Protein AF-D0NC03-F1 (afdb_monomer_lite)

Radius of gyration: 18.42 Å; chains: 1; bounding box: 44×56×47 Å

Sequence (239 aa):
MLGFLNEDDRLFRHSTAVFQSCMNYTARPEYYHALGLPRTFRAQQALLMVHVWLVHRRLALEGEQGTIMQELMFDRLWEETVVRIRYQDISELTVNKHLAQVQQVCFNACIAYDQGLKNGPNAFQTAVAQHLLENETPEGLRIASIMAEYMKRELKNLEKVDAKYIIEGTIPWSPLPATHVKTIAEDDDDDVVLIGQRFGNWRAALDNRGKLYYWNMTTRYSVWDQPTGDKLHEGVEQK

Organism: Phytophthora infestans (strain T30-4) (NCBI:txid403677)

Structure (mmCIF, N/CA/C/O backbone):
data_AF-D0NC03-F1
#
_entry.id   AF-D0NC03-F1
#
loop_
_atom_site.group_PDB
_atom_site.id
_atom_site.type_symbol
_atom_site.label_atom_id
_atom_site.label_alt_id
_atom_site.label_comp_id
_atom_site.label_asym_id
_atom_site.label_entity_id
_atom_site.label_seq_id
_atom_site.pdbx_PDB_ins_code
_atom_site.Cartn_x
_atom_site.Cartn_y
_atom_site.Cartn_z
_atom_site.occupancy
_atom_site.B_iso_or_equiv
_atom_site.auth_seq_id
_atom_site.auth_comp_id
_atom_site.auth_asym_id
_atom_site.auth_atom_id
_atom_site.pdbx_PDB_model_num
ATOM 1 N N . MET A 1 1 ? -0.651 -34.624 19.752 1.00 42.75 1 MET A N 1
ATOM 2 C CA . MET A 1 1 ? -1.829 -34.400 18.885 1.00 42.75 1 MET A CA 1
ATOM 3 C C . MET A 1 1 ? -1.363 -33.448 17.790 1.00 42.75 1 MET A C 1
ATOM 5 O O . MET A 1 1 ? -0.732 -32.460 18.131 1.00 42.75 1 MET A O 1
ATOM 9 N N . LEU A 1 2 ? -1.468 -33.854 16.521 1.00 46.88 2 LEU A N 1
ATOM 10 C CA . LEU A 1 2 ? -0.691 -33.333 15.387 1.00 46.88 2 LEU A CA 1
ATOM 11 C C . LEU A 1 2 ? -0.864 -31.819 15.152 1.00 46.88 2 LEU A C 1
ATOM 13 O O . LEU A 1 2 ? -1.985 -31.329 15.048 1.00 46.88 2 LEU A O 1
ATOM 17 N N . GLY A 1 3 ? 0.264 -31.119 14.998 1.00 49.59 3 GLY A N 1
ATOM 18 C CA . GLY A 1 3 ? 0.390 -29.673 14.778 1.00 49.59 3 GLY A CA 1
ATOM 19 C C . GLY A 1 3 ? 0.015 -29.193 13.375 1.00 49.59 3 GLY A C 1
ATOM 20 O O . GLY A 1 3 ? 0.769 -28.449 12.778 1.00 49.59 3 GLY A O 1
ATOM 21 N N . PHE A 1 4 ? -1.133 -29.626 12.846 1.00 52.66 4 PHE A N 1
ATOM 22 C CA . PHE A 1 4 ? -1.720 -29.072 11.610 1.00 52.66 4 PHE A CA 1
ATOM 23 C C . PHE A 1 4 ? -2.715 -27.925 11.899 1.00 52.66 4 PHE A C 1
ATOM 25 O O . PHE A 1 4 ? -3.305 -27.333 10.998 1.00 52.66 4 PHE A O 1
ATOM 32 N N . LEU A 1 5 ? -2.928 -27.639 13.187 1.00 56.03 5 LEU A N 1
ATOM 33 C CA . LEU A 1 5 ? -3.778 -26.581 13.732 1.00 56.03 5 LEU A CA 1
ATOM 34 C C . LEU A 1 5 ? -3.050 -25.884 14.894 1.00 56.03 5 LEU A C 1
ATOM 36 O O . LEU A 1 5 ? -3.659 -25.625 15.931 1.00 56.03 5 LEU A O 1
ATOM 40 N N . ASN A 1 6 ? -1.739 -25.639 14.762 1.00 81.31 6 ASN A N 1
ATOM 41 C CA . ASN A 1 6 ? -1.061 -24.783 15.732 1.00 81.31 6 ASN A CA 1
ATOM 42 C C . ASN A 1 6 ? -1.556 -23.337 15.551 1.00 81.31 6 ASN A C 1
ATOM 44 O O . ASN A 1 6 ? -1.873 -22.900 14.441 1.00 81.31 6 ASN A O 1
ATOM 48 N N . GLU A 1 7 ? -1.667 -22.610 16.654 1.00 84.19 7 GLU A N 1
ATOM 49 C CA . GLU A 1 7 ? -2.075 -21.208 16.675 1.00 84.19 7 GLU A CA 1
ATOM 50 C C . GLU A 1 7 ? -1.181 -20.348 15.775 1.00 84.19 7 GLU A C 1
ATOM 52 O O . GLU A 1 7 ? -1.694 -19.541 14.998 1.00 84.19 7 GLU A O 1
ATOM 57 N N . ASP A 1 8 ? 0.120 -20.633 15.774 1.00 85.88 8 ASP A N 1
ATOM 58 C CA . ASP A 1 8 ? 1.112 -19.967 14.929 1.00 85.88 8 ASP A CA 1
ATOM 59 C C . ASP A 1 8 ? 0.811 -20.131 13.429 1.00 85.88 8 ASP A C 1
ATOM 61 O O . ASP A 1 8 ? 0.830 -19.155 12.681 1.00 85.88 8 ASP A O 1
ATOM 65 N N . ASP A 1 9 ? 0.435 -21.335 12.977 1.00 89.19 9 ASP A N 1
ATOM 66 C CA . ASP A 1 9 ? 0.099 -21.591 11.566 1.00 89.19 9 ASP A CA 1
ATOM 67 C C . ASP A 1 9 ? -1.180 -20.859 11.144 1.00 89.19 9 ASP A C 1
ATOM 69 O O . ASP A 1 9 ? -1.344 -20.439 9.992 1.00 89.19 9 ASP A O 1
ATOM 73 N N . ARG A 1 10 ? -2.140 -20.731 12.067 1.00 91.25 10 ARG A N 1
ATOM 74 C CA . ARG A 1 10 ? -3.372 -19.971 11.834 1.00 91.25 10 ARG A CA 1
ATOM 75 C C . ARG A 1 10 ? -3.054 -18.482 11.708 1.00 91.25 10 ARG A C 1
ATOM 77 O O . ARG A 1 10 ? -3.505 -17.857 10.751 1.00 91.25 10 ARG A O 1
ATOM 84 N N . LEU A 1 11 ? -2.259 -17.939 12.626 1.00 92.94 11 LEU A N 1
ATOM 85 C CA . LEU A 1 11 ? -1.833 -16.541 12.622 1.00 92.94 11 LEU A CA 1
ATOM 86 C C . LEU A 1 11 ? -0.988 -16.196 11.389 1.00 92.94 11 LEU A C 1
ATOM 88 O O . LEU A 1 11 ? -1.219 -15.164 10.753 1.00 92.94 11 LEU A O 1
ATOM 92 N N . PHE A 1 12 ? -0.080 -17.085 10.984 1.00 94.31 12 PHE A N 1
ATOM 93 C CA . PHE A 1 12 ? 0.688 -16.934 9.752 1.00 94.31 12 PHE A CA 1
ATOM 94 C C . PHE A 1 12 ? -0.240 -16.856 8.534 1.00 94.31 12 PHE A C 1
ATOM 96 O O . PHE A 1 12 ? -0.208 -15.875 7.797 1.00 94.31 12 PHE A O 1
ATOM 103 N N . ARG A 1 13 ? -1.151 -17.826 8.359 1.00 95.12 13 ARG A N 1
ATOM 104 C CA . ARG A 1 13 ? -2.096 -17.821 7.226 1.00 95.12 13 ARG A CA 1
ATOM 105 C C . ARG A 1 13 ? -2.982 -16.578 7.198 1.00 95.12 13 ARG A C 1
ATOM 107 O O . ARG A 1 13 ? -3.201 -16.022 6.124 1.00 95.12 13 ARG A O 1
ATOM 114 N N . HIS A 1 14 ? -3.496 -16.155 8.349 1.00 96.62 14 HIS A N 1
ATOM 115 C CA . HIS A 1 14 ? -4.351 -14.976 8.457 1.00 96.62 14 HIS A CA 1
ATOM 116 C C . HIS A 1 14 ? -3.593 -13.683 8.150 1.00 96.62 14 HIS A C 1
ATOM 118 O O . HIS A 1 14 ? -4.029 -12.923 7.289 1.00 96.62 14 HIS A O 1
ATOM 124 N N . SER A 1 15 ? -2.415 -13.475 8.744 1.00 97.44 15 SER A N 1
ATOM 125 C CA . SER A 1 15 ? -1.589 -12.295 8.450 1.00 97.44 15 SER A CA 1
ATOM 126 C C . SER A 1 15 ? -1.154 -12.239 6.984 1.00 97.44 15 SER A C 1
ATOM 128 O O . SER A 1 15 ? -1.228 -11.178 6.362 1.00 97.44 15 SER A O 1
ATOM 130 N N . THR A 1 16 ? -0.794 -13.381 6.383 1.00 97.12 16 THR A N 1
ATOM 131 C CA . THR A 1 16 ? -0.538 -13.471 4.941 1.00 97.12 16 THR A CA 1
ATOM 132 C C . THR A 1 16 ? -1.780 -13.111 4.134 1.00 97.12 16 THR A C 1
ATOM 134 O O . THR A 1 16 ? -1.666 -12.340 3.188 1.00 97.12 16 THR A O 1
ATOM 137 N N . ALA A 1 17 ? -2.963 -13.623 4.485 1.00 97.44 17 ALA A N 1
ATOM 138 C CA . ALA A 1 17 ? -4.201 -13.321 3.766 1.00 97.44 17 ALA A CA 1
ATOM 139 C C . ALA A 1 17 ? -4.565 -11.829 3.835 1.00 97.44 17 ALA A C 1
ATOM 141 O O . ALA A 1 17 ? -4.898 -11.233 2.810 1.00 97.44 17 ALA A O 1
ATOM 142 N N . VAL A 1 18 ? -4.439 -11.212 5.013 1.00 98.12 18 VAL A N 1
ATOM 143 C CA . VAL A 1 18 ? -4.653 -9.772 5.223 1.00 98.12 18 VAL A CA 1
ATOM 144 C C . VAL A 1 18 ? -3.705 -8.959 4.344 1.00 98.12 18 VAL A C 1
ATOM 146 O O . VAL A 1 18 ? -4.148 -8.120 3.558 1.00 98.12 18 VAL A O 1
ATOM 149 N N . PHE A 1 19 ? -2.404 -9.244 4.420 1.00 98.38 19 PHE A N 1
ATOM 150 C CA . PHE A 1 19 ? -1.396 -8.545 3.629 1.00 98.38 19 PHE A CA 1
ATOM 151 C C . PHE A 1 19 ? -1.619 -8.720 2.117 1.00 98.38 19 PHE A C 1
ATOM 153 O O . PHE A 1 19 ? -1.620 -7.748 1.358 1.00 98.38 19 PHE A O 1
ATOM 160 N N . GLN A 1 20 ? -1.876 -9.954 1.676 1.00 96.81 20 GLN A N 1
ATOM 161 C CA . GLN A 1 20 ? -2.157 -10.276 0.278 1.00 96.81 20 GLN A CA 1
ATOM 162 C C . GLN A 1 20 ? -3.425 -9.584 -0.225 1.00 96.81 20 GLN A C 1
ATOM 164 O O . GLN A 1 20 ? -3.481 -9.217 -1.396 1.00 96.81 20 GLN A O 1
ATOM 169 N N . SER A 1 21 ? -4.431 -9.368 0.626 1.00 97.62 21 SER A N 1
ATOM 170 C CA . SER A 1 21 ? -5.619 -8.592 0.265 1.00 97.62 21 SER A CA 1
ATOM 171 C C . SER A 1 21 ? -5.253 -7.158 -0.126 1.00 97.62 21 SER A C 1
ATOM 173 O O . SER A 1 21 ? -5.655 -6.705 -1.197 1.00 97.62 21 SER A O 1
ATOM 175 N N . CYS A 1 22 ? -4.415 -6.476 0.666 1.00 98.12 22 CYS A N 1
ATOM 176 C CA . CYS A 1 22 ? -3.893 -5.148 0.326 1.00 98.12 22 CYS A CA 1
ATOM 177 C C . CYS A 1 22 ? -3.075 -5.185 -0.972 1.00 98.12 22 CYS A C 1
ATOM 179 O O . CYS A 1 22 ? -3.363 -4.449 -1.913 1.00 98.12 22 CYS A O 1
ATOM 181 N N . MET A 1 23 ? -2.086 -6.080 -1.044 1.00 96.75 23 MET A N 1
ATOM 182 C CA . MET A 1 23 ? -1.140 -6.150 -2.159 1.00 96.75 23 MET A CA 1
ATOM 183 C C . MET A 1 23 ? -1.825 -6.437 -3.496 1.00 96.75 23 MET A C 1
ATOM 185 O O . MET A 1 23 ? -1.605 -5.728 -4.478 1.00 96.75 23 MET A O 1
ATOM 189 N N . ASN A 1 24 ? -2.700 -7.443 -3.526 1.00 95.12 24 ASN A N 1
ATOM 190 C CA . ASN A 1 24 ? -3.430 -7.825 -4.732 1.00 95.12 24 ASN A CA 1
ATOM 191 C C . ASN A 1 24 ? -4.422 -6.752 -5.170 1.00 95.12 24 ASN A C 1
ATOM 193 O O . ASN A 1 24 ? -4.698 -6.640 -6.365 1.00 95.12 24 ASN A O 1
ATOM 197 N N . TYR A 1 25 ? -4.974 -5.998 -4.218 1.00 96.00 25 TYR A N 1
ATOM 198 C CA . TYR A 1 25 ? -5.862 -4.893 -4.528 1.00 96.00 25 TYR A CA 1
ATOM 199 C C . TYR A 1 25 ? -5.099 -3.744 -5.188 1.00 96.00 25 TYR A C 1
ATOM 201 O O . TYR A 1 25 ? -5.558 -3.212 -6.193 1.00 96.00 25 TYR A O 1
ATOM 209 N N . THR A 1 26 ? -3.913 -3.408 -4.679 1.00 96.19 26 THR A N 1
ATOM 210 C CA . THR A 1 26 ? -3.106 -2.295 -5.199 1.00 96.19 26 THR A CA 1
ATOM 211 C C . THR A 1 26 ? -2.329 -2.622 -6.470 1.00 96.19 26 THR A C 1
ATOM 213 O O . THR A 1 26 ? -1.976 -1.706 -7.199 1.00 96.19 26 THR A O 1
ATOM 216 N N . ALA A 1 27 ? -2.100 -3.898 -6.787 1.00 96.12 27 ALA A N 1
ATOM 217 C CA . ALA A 1 27 ? -1.390 -4.336 -7.993 1.00 96.12 27 ALA A CA 1
ATOM 218 C C . ALA A 1 27 ? -2.287 -4.364 -9.252 1.00 96.12 27 ALA A C 1
ATOM 220 O O . ALA A 1 27 ? -2.290 -5.326 -10.024 1.00 96.12 27 ALA A O 1
ATOM 221 N N . ARG A 1 28 ? -3.099 -3.322 -9.432 1.00 94.38 28 ARG A N 1
ATOM 222 C CA . ARG A 1 28 ? -4.063 -3.168 -10.527 1.00 94.38 28 ARG A CA 1
ATOM 223 C C . ARG A 1 28 ? -3.633 -1.994 -11.414 1.00 94.38 28 ARG A C 1
ATOM 225 O O . ARG A 1 28 ? -3.678 -0.865 -10.926 1.00 94.38 28 ARG A O 1
ATOM 232 N N . PRO A 1 29 ? -3.204 -2.218 -12.672 1.00 92.69 29 PRO A N 1
ATOM 233 C CA . PRO A 1 29 ? -2.691 -1.156 -13.547 1.00 92.69 29 PRO A CA 1
ATOM 234 C C . PRO A 1 29 ? -3.633 0.040 -13.691 1.00 92.69 29 PRO A C 1
ATOM 236 O O . PRO A 1 29 ? -3.197 1.189 -13.685 1.00 92.69 29 PRO A O 1
ATOM 239 N N . GLU A 1 30 ? -4.943 -0.210 -13.712 1.00 91.44 30 GLU A N 1
ATOM 240 C CA . GLU A 1 30 ? -5.965 0.832 -13.796 1.00 91.44 30 GLU A CA 1
ATOM 241 C C . GLU A 1 30 ? -5.879 1.865 -12.660 1.00 91.44 30 GLU A C 1
ATOM 243 O O . GLU A 1 30 ? -6.323 2.997 -12.828 1.00 91.44 30 GLU A O 1
ATOM 248 N N . TYR A 1 31 ? -5.296 1.509 -11.513 1.00 92.88 31 TYR A N 1
ATOM 249 C CA . TYR A 1 31 ? -5.156 2.407 -10.368 1.00 92.88 31 TYR A CA 1
ATOM 250 C C . TYR A 1 31 ? -4.029 3.413 -10.561 1.00 92.88 31 TYR A C 1
ATOM 252 O O . TYR A 1 31 ? -4.142 4.547 -10.108 1.00 92.88 31 TYR A O 1
ATOM 260 N N . TYR A 1 32 ? -2.973 3.026 -11.270 1.00 93.06 32 TYR A N 1
ATOM 261 C CA . TYR A 1 32 ? -1.838 3.897 -11.555 1.00 93.06 32 TYR A CA 1
ATOM 262 C C . TYR A 1 32 ? -2.260 4.970 -12.551 1.00 93.06 32 TYR A C 1
ATOM 264 O O . TYR A 1 32 ? -2.145 6.160 -12.256 1.00 93.06 32 TYR A O 1
ATOM 272 N N . HIS A 1 33 ? -2.938 4.562 -13.626 1.00 89.75 33 HIS A N 1
ATOM 273 C CA . HIS A 1 33 ? -3.554 5.499 -14.561 1.00 89.75 33 HIS A CA 1
ATOM 274 C C . HIS A 1 33 ? -4.613 6.372 -13.890 1.00 89.75 33 HIS A C 1
ATOM 276 O O . HIS A 1 33 ? -4.621 7.582 -14.080 1.00 89.75 33 HIS A O 1
ATOM 282 N N . ALA A 1 34 ? -5.494 5.799 -13.062 1.00 90.56 34 ALA A N 1
ATOM 283 C CA . ALA A 1 34 ? -6.515 6.582 -12.374 1.00 90.56 34 ALA A CA 1
ATOM 284 C C . ALA A 1 34 ? -5.932 7.569 -11.359 1.00 90.56 34 ALA A C 1
ATOM 286 O O . ALA A 1 34 ? -6.642 8.481 -10.966 1.00 90.56 34 ALA A O 1
ATOM 287 N N . LEU A 1 35 ? -4.691 7.426 -10.904 1.00 93.25 35 LEU A N 1
ATOM 288 C CA . LEU A 1 35 ? -4.081 8.345 -9.939 1.00 93.25 35 LEU A CA 1
ATOM 289 C C . LEU A 1 35 ? -2.978 9.219 -10.549 1.00 93.25 35 LEU A C 1
ATOM 291 O O . LEU A 1 35 ? -2.469 10.096 -9.855 1.00 93.25 35 LEU A O 1
ATOM 295 N N . GLY A 1 36 ? -2.630 9.008 -11.823 1.00 91.81 36 GLY A N 1
ATOM 296 C CA . GLY A 1 36 ? -1.455 9.626 -12.442 1.00 91.81 36 GLY A CA 1
ATOM 297 C C . GLY A 1 36 ? -0.148 9.192 -11.774 1.00 91.81 36 GLY A C 1
ATOM 298 O O . GLY A 1 36 ? 0.790 9.979 -11.700 1.00 91.81 36 GLY A O 1
ATOM 299 N N . LEU A 1 37 ? -0.107 7.976 -11.221 1.00 93.12 37 LEU A N 1
ATOM 300 C CA . LEU A 1 37 ? 1.079 7.419 -10.579 1.00 93.12 37 LEU A CA 1
ATOM 301 C C . LEU A 1 37 ? 1.935 6.693 -11.621 1.00 93.12 37 LEU A C 1
ATOM 303 O O . LEU A 1 37 ? 1.380 5.907 -12.387 1.00 93.12 37 LEU A O 1
ATOM 307 N N . PRO A 1 38 ? 3.268 6.856 -11.608 1.00 93.50 38 PRO A N 1
ATOM 308 C CA . PRO A 1 38 ? 4.139 5.988 -12.387 1.00 93.50 38 PRO A CA 1
ATOM 309 C C . PRO A 1 38 ? 4.161 4.580 -11.771 1.00 93.50 38 PRO A C 1
ATOM 311 O O . PRO A 1 38 ? 3.868 4.399 -10.587 1.00 93.50 38 PRO A O 1
ATOM 314 N N . ARG A 1 39 ? 4.586 3.562 -12.523 1.00 93.00 39 ARG A N 1
ATOM 315 C CA . ARG A 1 39 ? 4.687 2.173 -12.022 1.00 93.00 39 ARG A CA 1
ATOM 316 C C . ARG A 1 39 ? 5.993 1.874 -11.275 1.00 93.00 39 ARG A C 1
ATOM 318 O O . ARG A 1 39 ? 6.400 0.720 -11.152 1.00 93.00 39 ARG A O 1
ATOM 325 N N . THR A 1 40 ? 6.643 2.894 -10.718 1.00 94.06 40 THR A N 1
ATOM 326 C CA . THR A 1 40 ? 7.913 2.762 -9.984 1.00 94.06 40 THR A CA 1
ATOM 327 C C . THR A 1 40 ? 7.746 2.043 -8.645 1.00 94.06 40 THR A C 1
ATOM 329 O O . THR A 1 40 ? 6.671 2.054 -8.040 1.00 94.06 40 THR A O 1
ATOM 332 N N . PHE A 1 41 ? 8.841 1.480 -8.114 1.00 95.19 41 PHE A N 1
ATOM 333 C CA . PHE A 1 41 ? 8.873 0.876 -6.775 1.00 95.19 41 PHE A CA 1
ATOM 334 C C . PHE A 1 41 ? 8.266 1.797 -5.704 1.00 95.19 41 PHE A C 1
ATOM 336 O O . PHE A 1 41 ? 7.436 1.357 -4.909 1.00 95.19 41 PHE A O 1
ATOM 343 N N . ARG A 1 42 ? 8.623 3.091 -5.712 1.00 95.69 42 ARG A N 1
ATOM 344 C CA . ARG A 1 42 ? 8.104 4.074 -4.750 1.00 95.69 42 ARG A CA 1
ATOM 345 C C . ARG A 1 42 ? 6.589 4.194 -4.834 1.00 95.69 42 ARG A C 1
ATOM 347 O O . ARG A 1 42 ? 5.928 4.179 -3.799 1.00 95.69 42 ARG A O 1
ATOM 354 N N . ALA A 1 43 ? 6.041 4.349 -6.038 1.00 96.31 43 ALA A N 1
ATOM 355 C CA . ALA A 1 43 ? 4.611 4.572 -6.220 1.00 96.31 43 ALA A CA 1
ATOM 356 C C . ALA A 1 43 ? 3.808 3.319 -5.845 1.00 96.31 43 ALA A C 1
ATOM 358 O O . ALA A 1 43 ? 2.797 3.413 -5.147 1.00 96.31 43 ALA A O 1
ATOM 359 N N . GLN A 1 44 ? 4.317 2.136 -6.214 1.00 97.12 44 GLN A N 1
ATOM 360 C CA . GLN A 1 44 ? 3.760 0.857 -5.773 1.00 97.12 44 GLN A CA 1
ATOM 361 C C . GLN A 1 44 ? 3.761 0.738 -4.243 1.00 97.12 44 GLN A C 1
ATOM 363 O O . GLN A 1 44 ? 2.738 0.383 -3.655 1.00 97.12 44 GLN A O 1
ATOM 368 N N . GLN A 1 45 ? 4.875 1.081 -3.590 1.00 98.31 45 GLN A N 1
ATOM 369 C CA . GLN A 1 45 ? 4.995 1.034 -2.135 1.00 98.31 45 GLN A CA 1
ATOM 370 C C . GLN A 1 45 ? 4.061 2.038 -1.445 1.00 98.31 45 GLN A C 1
ATOM 372 O O . GLN A 1 45 ? 3.425 1.695 -0.451 1.00 98.31 45 GLN A O 1
ATOM 377 N N . ALA A 1 46 ? 3.938 3.258 -1.970 1.00 98.50 46 ALA A N 1
ATOM 378 C CA . ALA A 1 46 ? 3.086 4.296 -1.398 1.00 98.50 46 ALA A CA 1
ATOM 379 C C . ALA A 1 46 ? 1.596 3.912 -1.452 1.00 98.50 46 ALA A C 1
ATOM 381 O O . ALA A 1 46 ? 0.889 4.026 -0.448 1.00 98.50 46 ALA A O 1
ATOM 382 N N . LEU A 1 47 ? 1.124 3.388 -2.590 1.00 98.12 47 LEU A N 1
ATOM 383 C CA . LEU A 1 47 ? -0.262 2.935 -2.736 1.00 98.12 47 LEU A CA 1
ATOM 384 C C . LEU A 1 47 ? -0.571 1.709 -1.860 1.00 98.12 47 LEU A C 1
ATOM 386 O O . LEU A 1 47 ? -1.640 1.650 -1.239 1.00 98.12 47 LEU A O 1
ATOM 390 N N . LEU A 1 48 ? 0.368 0.760 -1.768 1.00 98.56 48 LEU A N 1
ATOM 391 C CA . LEU A 1 48 ? 0.283 -0.376 -0.845 1.00 98.56 48 LEU A CA 1
ATOM 392 C C . LEU A 1 48 ? 0.184 0.102 0.608 1.00 98.56 48 LEU A C 1
ATOM 394 O O . LEU A 1 48 ? -0.700 -0.338 1.345 1.00 98.56 48 LEU A O 1
ATOM 398 N N . MET A 1 49 ? 1.038 1.048 1.004 1.00 98.56 49 MET A N 1
ATOM 399 C CA . MET A 1 49 ? 1.076 1.565 2.370 1.00 98.56 49 MET A CA 1
ATOM 400 C C . MET A 1 49 ? -0.216 2.292 2.757 1.00 98.56 49 MET A C 1
ATOM 402 O O . MET A 1 49 ? -0.647 2.171 3.900 1.00 98.56 49 MET A O 1
ATOM 406 N N . VAL A 1 50 ? -0.895 2.973 1.825 1.00 98.62 50 VAL A N 1
ATOM 407 C CA . VAL A 1 50 ? -2.235 3.536 2.082 1.00 98.62 50 VAL A CA 1
ATOM 408 C C . VAL A 1 50 ? -3.216 2.447 2.524 1.00 98.62 50 VAL A C 1
ATOM 410 O O . VAL A 1 50 ? -3.896 2.610 3.536 1.00 98.62 50 VAL A O 1
ATOM 413 N N . HIS A 1 51 ? -3.267 1.315 1.821 1.00 98.56 51 HIS A N 1
ATOM 414 C CA . HIS A 1 51 ? -4.204 0.235 2.144 1.00 98.56 51 HIS A CA 1
ATOM 415 C C . HIS A 1 51 ? -3.799 -0.517 3.414 1.00 98.56 51 HIS A C 1
ATOM 417 O O . HIS A 1 51 ? -4.654 -0.804 4.249 1.00 98.56 51 HIS A O 1
ATOM 423 N N . VAL A 1 52 ? -2.500 -0.747 3.628 1.00 98.62 52 VAL A N 1
ATOM 424 C CA . VAL A 1 52 ? -1.998 -1.305 4.893 1.00 98.62 52 VAL A CA 1
ATOM 425 C C . VAL A 1 52 ? -2.330 -0.385 6.071 1.00 98.62 52 VAL A C 1
ATOM 427 O O . VAL A 1 52 ? -2.754 -0.875 7.113 1.00 98.62 52 VAL A O 1
ATOM 430 N N . TRP A 1 53 ? -2.214 0.937 5.919 1.00 98.69 53 TRP A N 1
ATOM 431 C CA . TRP A 1 53 ? -2.592 1.898 6.959 1.00 98.69 53 TRP A CA 1
ATOM 432 C C . TRP A 1 53 ? -4.097 1.857 7.269 1.00 98.69 53 TRP A C 1
ATOM 434 O O . TRP A 1 53 ? -4.476 1.871 8.440 1.00 98.69 53 TRP A O 1
ATOM 444 N N . LEU A 1 54 ? -4.961 1.726 6.252 1.00 98.56 54 LEU A N 1
ATOM 445 C CA . LEU A 1 54 ? -6.409 1.553 6.449 1.00 98.56 54 LEU A CA 1
ATOM 446 C C . LEU A 1 54 ? -6.719 0.300 7.288 1.00 98.56 54 LEU A C 1
ATOM 448 O O . LEU A 1 54 ? -7.480 0.377 8.256 1.00 98.56 54 LEU A O 1
ATOM 452 N N . VAL A 1 55 ? -6.094 -0.837 6.959 1.00 98.25 55 VAL A N 1
ATOM 453 C CA . VAL A 1 55 ? -6.251 -2.088 7.722 1.00 98.25 55 VAL A CA 1
ATOM 454 C C . VAL A 1 55 ? -5.662 -1.970 9.119 1.00 98.25 55 VAL A C 1
ATOM 456 O O . VAL A 1 55 ? -6.300 -2.383 10.083 1.00 98.25 55 VAL A O 1
ATOM 459 N N . HIS A 1 56 ? -4.479 -1.370 9.253 1.00 97.38 56 HIS A N 1
ATOM 460 C CA . HIS A 1 56 ? -3.842 -1.126 10.542 1.00 97.38 56 HIS A CA 1
ATOM 461 C C . HIS A 1 56 ? -4.791 -0.358 11.467 1.00 97.38 56 HIS A C 1
ATOM 463 O O . HIS A 1 56 ? -5.079 -0.825 12.567 1.00 97.38 56 HIS A O 1
ATOM 469 N N . ARG A 1 57 ? -5.365 0.759 11.006 1.00 97.19 57 ARG A N 1
ATOM 470 C CA . ARG A 1 57 ? -6.327 1.533 11.803 1.00 97.19 57 ARG A CA 1
ATOM 471 C C . ARG A 1 57 ? -7.564 0.728 12.184 1.00 97.19 57 ARG A C 1
ATOM 473 O O . ARG A 1 57 ? -8.051 0.873 13.301 1.00 97.19 57 ARG A O 1
ATOM 480 N N . ARG A 1 58 ? -8.052 -0.131 11.286 1.00 96.56 58 ARG A N 1
ATOM 481 C CA . ARG A 1 58 ? -9.183 -1.016 11.570 1.00 96.56 58 ARG A CA 1
ATOM 482 C C . ARG A 1 58 ? -8.837 -2.055 12.638 1.00 96.56 58 ARG A C 1
ATOM 484 O O . ARG A 1 58 ? -9.619 -2.224 13.567 1.00 96.56 58 ARG A O 1
ATOM 491 N N . LEU A 1 59 ? -7.694 -2.728 12.529 1.00 96.31 59 LEU A N 1
ATOM 492 C CA . LEU A 1 59 ? -7.244 -3.737 13.494 1.00 96.31 59 LEU A CA 1
ATOM 493 C C . LEU A 1 59 ? -6.966 -3.139 14.880 1.00 96.31 59 LEU A C 1
ATOM 495 O O . LEU A 1 59 ? -7.150 -3.824 15.877 1.00 96.31 59 LEU A O 1
ATOM 499 N N . ALA A 1 60 ? -6.603 -1.855 14.965 1.00 95.12 60 ALA A N 1
ATOM 500 C CA . ALA A 1 60 ? -6.357 -1.173 16.239 1.00 95.12 60 ALA A CA 1
ATOM 501 C C . ALA A 1 60 ? -7.593 -1.131 17.161 1.00 95.12 60 ALA A C 1
ATOM 503 O O . ALA A 1 60 ? -7.466 -0.864 18.354 1.00 95.12 60 ALA A O 1
ATOM 504 N N . LEU A 1 61 ? -8.787 -1.383 16.614 1.00 95.12 61 LEU A N 1
ATOM 505 C CA . LEU A 1 61 ? -10.044 -1.444 17.360 1.00 95.12 61 LEU A CA 1
ATOM 506 C C . LEU A 1 61 ? -10.278 -2.805 18.042 1.00 95.12 61 LEU A C 1
ATOM 508 O O . LEU A 1 61 ? -11.184 -2.915 18.860 1.00 95.12 61 LEU A O 1
ATOM 512 N N . GLU A 1 62 ? -9.472 -3.827 17.735 1.00 95.25 62 GLU A N 1
ATOM 513 C CA . GLU A 1 62 ? -9.706 -5.230 18.125 1.00 95.25 62 GLU A CA 1
ATOM 514 C C . GLU A 1 62 ? -8.856 -5.695 19.322 1.00 95.25 62 GLU A C 1
ATOM 516 O O . GLU A 1 62 ? -8.642 -6.891 19.530 1.00 95.25 62 GLU A O 1
ATOM 521 N N . GLY A 1 63 ? -8.339 -4.752 20.115 1.00 94.56 63 GLY A N 1
ATOM 522 C CA . GLY A 1 63 ? -7.537 -5.050 21.303 1.00 94.56 63 GLY A CA 1
ATOM 523 C C . GLY A 1 63 ? -6.307 -5.911 20.993 1.00 94.56 63 GLY A C 1
ATOM 524 O O . GLY A 1 63 ? -5.638 -5.714 19.981 1.00 94.56 63 GLY A O 1
ATOM 525 N N . GLU A 1 64 ? -6.016 -6.878 21.865 1.00 94.50 64 GLU A N 1
ATOM 526 C CA . GLU A 1 64 ? -4.814 -7.722 21.793 1.00 94.50 64 GLU A CA 1
ATOM 527 C C . GLU A 1 64 ? -4.719 -8.536 20.493 1.00 94.50 64 GLU A C 1
ATOM 529 O O . GLU A 1 64 ? -3.661 -8.578 19.866 1.00 94.50 64 GLU A O 1
ATOM 534 N N . GLN A 1 65 ? -5.830 -9.124 20.030 1.00 92.12 65 GLN A N 1
ATOM 535 C CA . GLN A 1 65 ? -5.847 -9.866 18.762 1.00 92.12 65 GLN A CA 1
ATOM 536 C C . GLN A 1 65 ? -5.542 -8.951 17.571 1.00 92.12 65 GLN A C 1
ATOM 538 O O . GLN A 1 65 ? -4.831 -9.347 16.646 1.00 92.12 65 GLN A O 1
ATOM 543 N N . GLY A 1 66 ? -6.051 -7.718 17.616 1.00 94.81 66 GLY A N 1
ATOM 544 C CA . GLY A 1 66 ? -5.733 -6.677 16.649 1.00 94.81 66 GLY A CA 1
ATOM 545 C C . GLY A 1 66 ? -4.246 -6.341 16.624 1.00 94.81 66 GLY A C 1
ATOM 546 O O . GLY A 1 66 ? -3.654 -6.311 15.547 1.00 94.81 66 GLY A O 1
ATOM 547 N N . THR A 1 67 ? -3.631 -6.149 17.793 1.00 95.50 67 THR A N 1
ATOM 548 C CA . THR A 1 67 ? -2.195 -5.856 17.923 1.00 95.50 67 THR A CA 1
ATOM 549 C C . THR A 1 67 ? -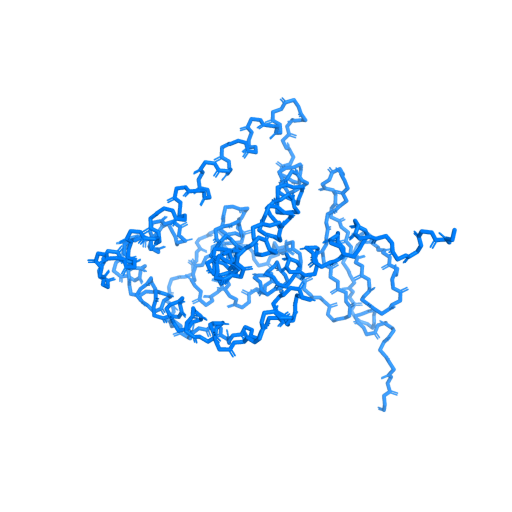1.328 -6.976 17.354 1.00 95.50 67 THR A C 1
ATOM 551 O O . THR A 1 67 ? -0.478 -6.706 16.508 1.00 95.50 67 THR A O 1
ATOM 554 N N . ILE A 1 68 ? -1.600 -8.234 17.718 1.00 95.81 68 ILE A N 1
ATOM 555 C CA . ILE A 1 68 ? -0.874 -9.397 17.178 1.00 95.81 68 ILE A CA 1
ATOM 556 C C . ILE A 1 68 ? -0.997 -9.444 15.649 1.00 95.81 68 ILE A C 1
ATOM 558 O O . ILE A 1 68 ? -0.014 -9.640 14.935 1.00 95.81 68 ILE A O 1
ATOM 562 N N . MET A 1 69 ? -2.206 -9.230 15.120 1.00 96.31 69 MET A N 1
ATOM 563 C CA . MET A 1 69 ? -2.428 -9.252 13.675 1.00 96.31 69 MET A CA 1
ATOM 564 C C . MET A 1 69 ? -1.715 -8.100 12.954 1.00 96.31 69 MET A C 1
ATOM 566 O O . MET A 1 69 ? -1.210 -8.291 11.849 1.00 96.31 69 MET A O 1
ATOM 570 N N . GLN A 1 70 ? -1.653 -6.911 13.561 1.00 95.94 70 GLN A N 1
ATOM 571 C CA . GLN A 1 70 ? -0.919 -5.770 13.012 1.00 95.94 70 GLN A CA 1
ATOM 572 C C . GLN A 1 70 ? 0.575 -6.065 12.903 1.00 95.94 70 GLN A C 1
ATOM 574 O O . GLN A 1 70 ? 1.142 -5.837 11.836 1.00 95.94 70 GLN A O 1
ATOM 579 N N . GLU A 1 71 ? 1.195 -6.567 13.974 1.00 96.62 71 GLU A N 1
ATOM 580 C CA . GLU A 1 71 ? 2.621 -6.913 13.993 1.00 96.62 71 GLU A CA 1
ATOM 581 C C . GLU A 1 71 ? 2.943 -7.919 12.888 1.00 96.62 71 GLU A C 1
ATOM 583 O O . GLU A 1 71 ? 3.764 -7.646 12.012 1.00 96.62 71 GLU A O 1
ATOM 588 N N . LEU A 1 72 ? 2.188 -9.019 12.832 1.00 97.81 72 LEU A N 1
ATOM 589 C CA . LEU A 1 72 ? 2.394 -10.051 11.822 1.00 97.81 72 LEU A CA 1
ATOM 590 C C . LEU A 1 72 ? 2.136 -9.547 10.397 1.00 97.81 72 LEU A C 1
ATOM 592 O O . LEU A 1 72 ? 2.846 -9.944 9.477 1.00 97.81 72 LEU A O 1
ATOM 596 N N . MET A 1 73 ? 1.142 -8.680 10.177 1.00 97.88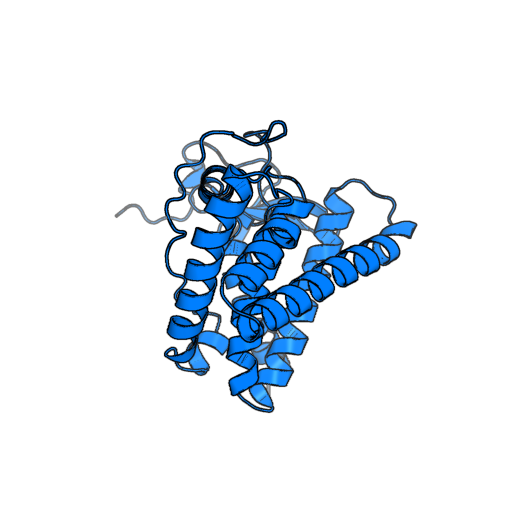 73 MET A N 1
ATOM 597 C CA . MET A 1 73 ? 0.902 -8.071 8.864 1.00 97.88 73 MET A CA 1
ATOM 598 C C . MET A 1 73 ? 2.082 -7.187 8.434 1.00 97.88 73 MET A C 1
ATOM 600 O O . MET A 1 73 ? 2.470 -7.221 7.264 1.00 97.88 73 MET A O 1
ATOM 604 N N . PHE A 1 74 ? 2.659 -6.407 9.355 1.00 98.19 74 PHE A N 1
ATOM 605 C CA . PHE A 1 74 ? 3.850 -5.605 9.073 1.00 98.19 74 PHE A CA 1
ATOM 606 C C . PHE A 1 74 ? 5.071 -6.480 8.784 1.00 98.19 74 PHE A C 1
ATOM 608 O O . PHE A 1 74 ? 5.810 -6.161 7.854 1.00 98.19 74 PHE A O 1
ATOM 615 N N . ASP A 1 75 ? 5.248 -7.604 9.481 1.00 98.25 75 ASP A N 1
ATOM 616 C CA . ASP A 1 75 ? 6.309 -8.560 9.149 1.00 98.25 75 ASP A CA 1
ATOM 617 C C . ASP A 1 75 ? 6.177 -9.052 7.703 1.00 98.25 75 ASP A C 1
ATOM 619 O O . ASP A 1 75 ? 7.141 -8.987 6.940 1.00 98.25 75 ASP A O 1
ATOM 623 N N . ARG A 1 76 ? 4.965 -9.454 7.281 1.00 98.12 76 ARG A N 1
ATOM 624 C CA . ARG A 1 76 ? 4.711 -9.873 5.889 1.00 98.12 76 ARG A CA 1
ATOM 625 C C . ARG A 1 76 ? 4.999 -8.745 4.890 1.00 98.12 76 ARG A C 1
ATOM 627 O O . ARG A 1 76 ? 5.588 -8.998 3.841 1.00 98.12 76 ARG A O 1
ATOM 634 N N . LEU A 1 77 ? 4.620 -7.502 5.211 1.00 98.50 77 LEU A N 1
ATOM 635 C CA . LEU A 1 77 ? 4.922 -6.330 4.379 1.00 98.50 77 LEU A CA 1
ATOM 636 C C . LEU A 1 77 ? 6.433 -6.126 4.214 1.00 98.50 77 LEU A C 1
ATOM 638 O O . LEU A 1 77 ? 6.893 -5.831 3.108 1.00 98.50 77 LEU A O 1
ATOM 642 N N . TRP A 1 78 ? 7.209 -6.242 5.291 1.00 98.44 78 TRP A N 1
ATOM 643 C CA . TRP A 1 78 ? 8.650 -5.996 5.247 1.00 98.44 78 TRP A CA 1
ATOM 644 C C . TRP A 1 78 ? 9.424 -7.141 4.602 1.00 98.44 78 TRP A C 1
ATOM 646 O O . TRP A 1 78 ? 10.343 -6.869 3.832 1.00 98.44 78 TRP A O 1
ATOM 656 N N . GLU A 1 79 ? 9.011 -8.390 4.813 1.00 97.62 79 GLU A N 1
ATOM 657 C CA . GLU A 1 79 ? 9.515 -9.551 4.067 1.00 97.62 79 GLU A CA 1
ATOM 658 C C . GLU A 1 79 ? 9.307 -9.374 2.554 1.00 97.62 79 GLU A C 1
ATOM 660 O O . GLU A 1 79 ? 10.243 -9.540 1.769 1.00 97.62 79 GLU A O 1
ATOM 665 N N . GLU A 1 80 ? 8.109 -8.950 2.143 1.00 97.75 80 GLU A N 1
ATOM 666 C CA . GLU A 1 80 ? 7.804 -8.647 0.742 1.00 97.75 80 GLU A CA 1
ATOM 667 C C . GLU A 1 80 ? 8.622 -7.444 0.231 1.00 97.75 80 GLU A C 1
ATOM 669 O O . GLU A 1 80 ? 9.140 -7.439 -0.886 1.00 97.75 80 GLU A O 1
ATOM 674 N N . THR A 1 81 ? 8.798 -6.412 1.055 1.00 98.25 81 THR A N 1
ATOM 675 C CA . THR A 1 81 ? 9.587 -5.229 0.689 1.00 98.25 81 THR A CA 1
ATOM 676 C C . THR A 1 81 ? 11.057 -5.593 0.458 1.00 98.25 81 THR A C 1
ATOM 678 O O . THR A 1 81 ? 11.665 -5.078 -0.478 1.00 98.25 81 THR A O 1
ATOM 681 N N . VAL A 1 82 ? 11.627 -6.519 1.237 1.00 97.94 82 VAL A N 1
ATOM 682 C CA . VAL A 1 82 ? 12.995 -7.026 1.032 1.00 97.94 82 VAL A CA 1
ATOM 683 C C . VAL A 1 82 ? 13.156 -7.653 -0.353 1.00 97.94 82 VAL A C 1
ATOM 685 O O . VAL A 1 82 ? 14.104 -7.318 -1.065 1.00 97.94 82 VAL A O 1
ATOM 688 N N . VAL A 1 83 ? 12.237 -8.528 -0.773 1.00 97.06 83 VAL A N 1
ATOM 689 C CA . VAL A 1 83 ? 12.339 -9.161 -2.100 1.00 97.06 83 VAL A CA 1
ATOM 690 C C . VAL A 1 83 ? 12.101 -8.159 -3.231 1.00 97.06 83 VAL A C 1
ATOM 692 O O . VAL A 1 83 ? 12.791 -8.217 -4.248 1.00 97.06 83 VAL A O 1
ATOM 695 N N . ARG A 1 84 ? 11.216 -7.173 -3.039 1.00 96.81 84 ARG A N 1
ATOM 696 C CA . ARG A 1 84 ? 11.008 -6.073 -3.999 1.00 96.81 84 ARG A CA 1
ATOM 697 C C . ARG A 1 84 ? 12.219 -5.161 -4.128 1.00 96.81 84 ARG A C 1
ATOM 699 O O . ARG A 1 84 ? 12.503 -4.689 -5.223 1.00 96.81 84 ARG A O 1
ATOM 706 N N . ILE A 1 85 ? 12.938 -4.932 -3.033 1.00 96.88 85 ILE A N 1
ATOM 707 C CA . ILE A 1 85 ? 14.208 -4.211 -3.043 1.00 96.88 85 ILE A CA 1
ATOM 708 C C . ILE A 1 85 ? 15.246 -5.004 -3.848 1.00 96.88 85 ILE A C 1
ATOM 710 O O . ILE A 1 85 ? 15.875 -4.431 -4.730 1.00 96.88 85 ILE A O 1
ATOM 714 N N . ARG A 1 86 ? 15.384 -6.319 -3.623 1.00 95.62 86 ARG A N 1
ATOM 715 C CA . ARG A 1 86 ? 16.283 -7.176 -4.427 1.00 95.62 86 ARG A CA 1
ATOM 716 C C . ARG A 1 86 ? 15.949 -7.140 -5.921 1.00 95.62 86 ARG A C 1
ATOM 718 O O . ARG A 1 86 ? 16.857 -7.143 -6.743 1.00 95.62 86 ARG A O 1
ATOM 725 N N . TYR A 1 87 ? 14.665 -7.038 -6.267 1.00 95.19 87 TYR A N 1
ATOM 726 C CA . TYR A 1 87 ? 14.215 -6.887 -7.655 1.00 95.19 87 TYR A CA 1
ATOM 727 C C . TYR A 1 87 ? 14.686 -5.581 -8.322 1.00 95.19 87 TYR A C 1
ATOM 729 O O . TYR A 1 87 ? 14.742 -5.513 -9.543 1.00 95.19 87 TYR A O 1
ATOM 737 N N . GLN A 1 88 ? 15.081 -4.561 -7.551 1.00 93.88 88 GLN A N 1
ATOM 738 C CA . GLN A 1 88 ? 15.686 -3.330 -8.085 1.00 93.88 88 GLN A CA 1
ATOM 739 C C . GLN A 1 88 ? 17.177 -3.492 -8.457 1.00 93.88 88 GLN A C 1
ATOM 741 O O . GLN A 1 88 ? 17.855 -2.490 -8.664 1.00 93.88 88 GLN A O 1
ATOM 746 N N . ASP A 1 89 ? 17.699 -4.726 -8.490 1.00 89.50 89 ASP A N 1
ATOM 747 C CA . ASP A 1 89 ? 19.099 -5.065 -8.802 1.00 89.50 89 ASP A CA 1
ATOM 748 C C . ASP A 1 89 ? 20.127 -4.322 -7.928 1.00 89.50 89 ASP A C 1
ATOM 750 O O . ASP A 1 89 ? 21.217 -3.933 -8.352 1.00 89.50 89 ASP A O 1
ATOM 754 N N . ILE A 1 90 ? 19.770 -4.092 -6.662 1.00 89.75 90 ILE A N 1
ATOM 755 C CA . ILE A 1 90 ? 20.679 -3.489 -5.691 1.00 89.75 90 ILE A CA 1
ATOM 756 C C . ILE A 1 90 ? 21.562 -4.547 -5.018 1.00 89.75 90 ILE A C 1
ATOM 758 O O . ILE A 1 90 ? 21.204 -5.718 -4.895 1.00 89.75 90 ILE A O 1
ATOM 762 N N . SER A 1 91 ? 22.717 -4.120 -4.507 1.00 91.75 91 SER A N 1
ATOM 763 C CA . SER A 1 91 ? 23.634 -5.004 -3.779 1.00 91.75 91 SER A CA 1
ATOM 764 C C . SER A 1 91 ? 22.987 -5.609 -2.528 1.00 91.75 91 SER A C 1
ATOM 766 O O . SER A 1 91 ? 22.441 -4.888 -1.692 1.00 91.75 91 SER A O 1
ATOM 768 N N . GLU A 1 92 ? 23.148 -6.923 -2.332 1.00 93.38 92 GLU A N 1
ATOM 769 C CA . GLU A 1 92 ? 22.651 -7.636 -1.142 1.00 93.38 92 GLU A CA 1
ATOM 770 C C . GLU A 1 92 ? 23.174 -7.010 0.166 1.00 93.38 92 GLU A C 1
ATOM 772 O O . GLU A 1 92 ? 22.466 -6.953 1.169 1.00 93.38 92 GLU A O 1
ATOM 777 N N . LEU A 1 93 ? 24.388 -6.444 0.144 1.00 95.19 93 LEU A N 1
ATOM 778 C CA . LEU A 1 93 ? 24.999 -5.784 1.303 1.00 95.19 93 LEU A CA 1
ATOM 779 C C . LEU A 1 93 ? 24.258 -4.508 1.738 1.00 95.19 93 LEU A C 1
ATOM 781 O O . LEU A 1 93 ? 24.406 -4.079 2.883 1.00 95.19 93 LEU A O 1
ATOM 785 N N . THR A 1 94 ? 23.478 -3.883 0.850 1.00 96.44 94 THR A N 1
ATOM 786 C CA . THR A 1 94 ? 22.741 -2.644 1.137 1.00 96.44 94 THR A CA 1
ATOM 787 C C . THR A 1 94 ? 21.236 -2.852 1.296 1.00 96.44 94 THR A C 1
ATOM 789 O O . THR A 1 94 ? 20.551 -1.902 1.677 1.00 96.44 94 THR A O 1
ATOM 792 N N . VAL A 1 95 ? 20.709 -4.068 1.104 1.00 95.94 95 VAL A N 1
ATOM 793 C CA . VAL A 1 95 ? 19.266 -4.373 1.206 1.00 95.94 95 VAL A CA 1
ATOM 794 C C . VAL A 1 95 ? 18.671 -3.908 2.532 1.00 95.94 95 VAL A C 1
ATOM 796 O O . VAL A 1 95 ? 17.696 -3.162 2.531 1.00 95.94 95 VAL A O 1
ATOM 799 N N . ASN A 1 96 ? 19.299 -4.237 3.664 1.00 96.50 96 ASN A N 1
ATOM 800 C CA . ASN A 1 96 ? 18.802 -3.824 4.985 1.00 96.50 96 ASN A CA 1
ATOM 801 C C . ASN A 1 96 ? 18.840 -2.301 5.189 1.00 96.50 96 ASN A C 1
ATOM 803 O O . ASN A 1 96 ? 17.960 -1.737 5.838 1.00 96.50 96 ASN A O 1
ATOM 807 N N . LYS A 1 97 ? 19.831 -1.614 4.605 1.00 97.94 97 LYS A N 1
ATOM 808 C CA . LYS A 1 97 ? 19.904 -0.146 4.634 1.00 97.94 97 LYS A CA 1
ATOM 809 C C . LYS A 1 97 ? 18.733 0.464 3.862 1.00 97.94 97 LYS A C 1
ATOM 811 O O . LYS A 1 97 ? 18.110 1.403 4.351 1.00 97.94 97 LYS A O 1
ATOM 816 N N . HIS A 1 98 ? 18.430 -0.062 2.678 1.00 98.12 98 HIS A N 1
ATOM 817 C CA . HIS A 1 98 ? 17.300 0.407 1.879 1.00 98.12 98 HIS A CA 1
ATOM 818 C C . HIS A 1 98 ? 15.958 0.044 2.517 1.00 98.12 98 HIS A C 1
ATOM 820 O O . HIS A 1 98 ? 15.062 0.882 2.527 1.00 98.12 98 HIS A O 1
ATOM 826 N N . LEU A 1 99 ? 15.836 -1.132 3.138 1.00 98.38 99 LEU A N 1
ATOM 827 C CA . LEU A 1 99 ? 14.645 -1.502 3.902 1.00 98.38 99 LEU A CA 1
ATOM 828 C C . LEU A 1 99 ? 14.366 -0.480 5.008 1.00 98.38 99 LEU A C 1
ATOM 830 O O . LEU A 1 99 ? 13.250 0.024 5.092 1.00 98.38 99 LEU A O 1
ATOM 834 N N . ALA A 1 100 ? 15.381 -0.110 5.794 1.00 98.50 100 ALA A N 1
ATOM 835 C CA . ALA A 1 100 ? 15.233 0.896 6.846 1.00 98.50 100 ALA A CA 1
ATOM 836 C C . ALA A 1 100 ? 14.780 2.263 6.292 1.00 98.50 100 ALA A C 1
ATOM 838 O O . ALA A 1 100 ? 13.942 2.935 6.892 1.00 98.50 100 ALA A O 1
ATOM 839 N N . GLN A 1 101 ? 15.285 2.667 5.119 1.00 98.38 101 GLN A N 1
ATOM 840 C CA . GLN A 1 101 ? 14.848 3.896 4.444 1.00 98.38 101 GLN A CA 1
ATOM 841 C C . GLN A 1 101 ? 13.381 3.813 4.003 1.00 98.38 101 GLN A C 1
ATOM 843 O O . GLN A 1 101 ? 12.612 4.744 4.243 1.00 98.38 101 GLN A O 1
ATOM 848 N N . VAL A 1 102 ? 12.978 2.694 3.396 1.00 98.56 102 VAL A N 1
ATOM 849 C CA . VAL A 1 102 ? 11.595 2.473 2.954 1.00 98.56 102 VAL A CA 1
ATOM 850 C C . VAL A 1 102 ? 10.639 2.451 4.146 1.00 98.56 102 VAL A C 1
ATOM 852 O O . VAL A 1 102 ? 9.601 3.110 4.098 1.00 98.56 102 VAL A O 1
ATOM 855 N N . GLN A 1 103 ? 11.007 1.773 5.237 1.00 98.69 103 GLN A N 1
ATOM 856 C CA . GLN A 1 103 ? 10.243 1.759 6.487 1.00 98.69 103 GLN A CA 1
ATOM 857 C C . GLN A 1 103 ? 10.055 3.174 7.040 1.00 98.69 103 GLN A C 1
ATOM 859 O O . GLN A 1 103 ? 8.930 3.561 7.353 1.00 98.69 103 GLN A O 1
ATOM 864 N N . GLN A 1 104 ? 11.119 3.983 7.090 1.00 98.56 104 GLN A N 1
ATOM 865 C CA . GLN A 1 104 ? 11.032 5.368 7.559 1.00 98.56 104 GLN A CA 1
ATOM 866 C C . GLN A 1 104 ? 10.053 6.201 6.718 1.00 98.56 104 GLN A C 1
ATOM 868 O O . GLN A 1 104 ? 9.226 6.924 7.275 1.00 98.56 104 GLN A O 1
ATOM 873 N N . VAL A 1 105 ? 10.114 6.091 5.387 1.00 98.50 105 VAL A N 1
ATOM 874 C CA . VAL A 1 105 ? 9.190 6.797 4.481 1.00 98.50 105 VAL A CA 1
ATOM 875 C C . VAL A 1 105 ? 7.746 6.337 4.702 1.00 98.50 105 VAL A C 1
ATOM 877 O O . VAL A 1 105 ? 6.846 7.173 4.806 1.00 98.50 105 VAL A O 1
ATOM 880 N N . CYS A 1 106 ? 7.524 5.028 4.831 1.00 98.69 106 CYS A N 1
ATOM 881 C CA . CYS A 1 106 ? 6.203 4.446 5.064 1.00 98.69 106 CYS A CA 1
ATOM 882 C C . CYS A 1 106 ? 5.593 4.897 6.400 1.00 98.69 106 CYS A C 1
ATOM 884 O O . CYS A 1 106 ? 4.424 5.287 6.449 1.00 98.69 106 CYS A O 1
ATOM 886 N N . PHE A 1 107 ? 6.374 4.893 7.483 1.00 98.50 107 PHE A N 1
ATOM 887 C CA . PHE A 1 107 ? 5.893 5.347 8.789 1.00 98.50 107 PHE A CA 1
ATOM 888 C C . PHE A 1 107 ? 5.652 6.857 8.825 1.00 98.50 107 PHE A C 1
ATOM 890 O O . PHE A 1 107 ? 4.648 7.291 9.389 1.00 98.50 107 PHE A O 1
ATOM 897 N N . ASN A 1 108 ? 6.490 7.658 8.157 1.00 98.69 108 ASN A N 1
ATOM 898 C CA . ASN A 1 108 ? 6.240 9.094 8.007 1.00 98.69 108 ASN A CA 1
ATOM 899 C C . ASN A 1 108 ? 4.910 9.360 7.286 1.00 98.69 108 ASN A C 1
ATOM 901 O O . ASN A 1 108 ? 4.144 10.215 7.726 1.00 98.69 108 ASN A O 1
ATOM 905 N N . ALA A 1 109 ? 4.599 8.590 6.236 1.00 98.62 109 ALA A N 1
ATOM 906 C CA . ALA A 1 109 ? 3.312 8.678 5.550 1.00 98.62 109 ALA A CA 1
ATOM 907 C C . ALA A 1 109 ? 2.137 8.353 6.487 1.00 98.62 109 ALA A C 1
ATOM 909 O O . ALA A 1 109 ? 1.171 9.110 6.541 1.00 98.62 109 ALA A O 1
ATOM 910 N N . CYS A 1 110 ? 2.239 7.284 7.287 1.00 98.62 110 CYS A N 1
ATOM 911 C CA . CYS A 1 110 ? 1.208 6.920 8.267 1.00 98.62 110 CYS A CA 1
ATOM 912 C C . CYS A 1 110 ? 0.957 8.034 9.291 1.00 98.62 110 CYS A C 1
ATOM 914 O O . CYS A 1 110 ? -0.192 8.388 9.553 1.00 98.62 110 CYS A O 1
ATOM 916 N N . ILE A 1 111 ? 2.031 8.622 9.829 1.00 98.62 111 ILE A N 1
ATOM 917 C CA . ILE A 1 111 ? 1.952 9.744 10.773 1.00 98.62 111 ILE A CA 1
ATOM 918 C C . ILE A 1 111 ? 1.273 10.949 10.112 1.00 98.62 111 ILE A C 1
ATOM 920 O O . ILE A 1 111 ? 0.392 11.563 10.717 1.00 98.62 111 ILE A O 1
ATOM 924 N N . ALA A 1 112 ? 1.638 11.273 8.869 1.00 98.75 112 ALA A N 1
ATOM 925 C CA . ALA A 1 112 ? 1.035 12.372 8.123 1.00 98.75 112 ALA A CA 1
ATOM 926 C C . ALA A 1 112 ? -0.460 12.136 7.856 1.00 98.75 112 ALA A C 1
ATOM 928 O O . ALA A 1 112 ? -1.261 13.060 7.995 1.00 98.75 112 ALA A O 1
ATOM 929 N N . TYR A 1 113 ? -0.867 10.904 7.541 1.00 98.75 113 TYR A N 1
ATOM 930 C CA . TYR A 1 113 ? -2.279 10.553 7.376 1.00 98.75 113 TYR A CA 1
ATOM 931 C C . TYR A 1 113 ? -3.060 10.675 8.688 1.00 98.75 113 TYR A C 1
ATOM 933 O O . TYR A 1 113 ? -4.145 11.260 8.706 1.00 98.75 113 TYR A O 1
ATOM 941 N N . ASP A 1 114 ? -2.498 10.203 9.802 1.00 98.44 114 ASP A N 1
ATOM 942 C CA . ASP A 1 114 ? -3.114 10.327 11.125 1.00 98.44 114 ASP A CA 1
ATOM 943 C C . ASP A 1 114 ? -3.272 11.790 11.559 1.00 98.44 114 ASP A C 1
ATOM 945 O O . ASP A 1 114 ? -4.309 12.174 12.109 1.00 98.44 114 ASP A O 1
ATOM 949 N N . GLN A 1 115 ? -2.258 12.623 11.312 1.00 98.31 115 GLN A N 1
ATOM 950 C CA . GLN A 1 115 ? -2.322 14.063 11.562 1.00 98.31 115 GLN A CA 1
ATOM 951 C C . GLN A 1 115 ? -3.317 14.747 10.625 1.00 98.31 115 GLN A C 1
ATOM 953 O O . GLN A 1 115 ? -4.109 15.571 11.074 1.00 98.31 115 GLN A O 1
ATOM 958 N N . GLY A 1 116 ? -3.330 14.371 9.346 1.00 98.19 116 GLY A N 1
ATOM 959 C CA . GLY A 1 116 ? -4.272 14.875 8.354 1.00 98.19 116 GLY A CA 1
ATOM 960 C C . GLY A 1 116 ? -5.723 14.632 8.762 1.00 98.19 116 GLY A C 1
ATOM 961 O O . GLY A 1 116 ? -6.523 15.566 8.767 1.00 98.19 116 GLY A O 1
ATOM 962 N N . LEU A 1 117 ? -6.053 13.411 9.198 1.00 97.00 117 LEU A N 1
ATOM 963 C CA . LEU A 1 117 ? -7.387 13.081 9.709 1.00 97.00 117 LEU A CA 1
ATOM 964 C C . LEU A 1 117 ? -7.808 13.958 10.896 1.00 97.00 117 LEU A C 1
ATOM 966 O O . LEU A 1 117 ? -8.978 14.328 10.991 1.00 97.00 117 LEU A O 1
ATOM 970 N N . LYS A 1 118 ? -6.874 14.287 11.797 1.00 97.56 118 LYS A N 1
ATOM 971 C CA . LYS A 1 118 ? -7.137 15.113 12.988 1.00 97.56 118 LYS A CA 1
ATOM 972 C C . LYS A 1 118 ? -7.257 16.601 12.657 1.00 97.56 118 LYS A C 1
ATOM 974 O O . LYS A 1 118 ? -8.099 17.286 13.226 1.00 97.56 118 LYS A O 1
ATOM 979 N N . ASN A 1 119 ? -6.422 17.088 11.745 1.00 97.56 119 ASN A N 1
ATOM 980 C CA . ASN A 1 119 ? -6.243 18.516 11.478 1.00 97.56 119 ASN A CA 1
ATOM 981 C C . ASN A 1 119 ? -7.158 19.047 10.360 1.00 97.56 119 ASN A C 1
ATOM 983 O O . ASN A 1 119 ? -7.212 20.253 10.128 1.00 97.56 119 ASN A O 1
ATOM 987 N N . GLY A 1 120 ? -7.902 18.166 9.688 1.00 96.75 120 GLY A N 1
ATOM 988 C CA . GLY A 1 120 ? -8.985 18.527 8.777 1.00 96.75 120 GLY A CA 1
ATOM 989 C C . GLY A 1 120 ? -8.681 18.284 7.293 1.00 96.75 120 GLY A C 1
ATOM 990 O O . GLY A 1 120 ? -7.590 17.841 6.930 1.00 96.75 120 GLY A O 1
ATOM 991 N N . PRO A 1 121 ? -9.654 18.569 6.405 1.00 97.19 121 PRO A N 1
ATOM 992 C CA . PRO A 1 121 ? -9.608 18.148 5.002 1.00 97.19 121 PRO A CA 1
ATOM 993 C C . PRO A 1 121 ? -8.369 18.622 4.234 1.00 97.19 121 PRO A C 1
ATOM 995 O O . PRO A 1 121 ? -7.772 17.832 3.509 1.00 97.19 121 PRO A O 1
ATOM 998 N N . ASN A 1 122 ? -7.947 19.874 4.434 1.00 97.38 122 ASN A N 1
ATOM 999 C CA . ASN A 1 122 ? -6.781 20.432 3.741 1.00 97.38 122 ASN A CA 1
ATOM 1000 C C . ASN A 1 122 ? -5.479 19.762 4.198 1.00 97.38 122 ASN A C 1
ATOM 1002 O O . ASN A 1 122 ? -4.647 19.413 3.370 1.00 97.38 122 ASN A O 1
ATOM 1006 N N . ALA A 1 123 ? -5.320 19.518 5.504 1.00 98.19 123 ALA A N 1
ATOM 1007 C CA . ALA A 1 123 ? -4.142 18.829 6.026 1.00 98.19 123 ALA A CA 1
ATOM 1008 C C . ALA A 1 123 ? -4.063 17.388 5.501 1.00 98.19 123 ALA A C 1
ATOM 1010 O O . ALA A 1 123 ? -2.987 16.918 5.135 1.00 98.19 123 ALA A O 1
ATOM 1011 N N . PHE A 1 124 ? -5.205 16.695 5.414 1.00 98.62 124 PHE A N 1
ATOM 1012 C CA . PHE A 1 124 ? -5.231 15.339 4.875 1.00 98.62 124 PHE A CA 1
ATOM 1013 C C . PHE A 1 124 ? -4.969 15.298 3.365 1.00 98.62 124 PHE A C 1
ATOM 1015 O O . PHE A 1 124 ? -4.212 14.447 2.904 1.00 98.62 124 PHE A O 1
ATOM 1022 N N . GLN A 1 125 ? -5.515 16.253 2.607 1.00 98.56 125 GLN A N 1
ATOM 1023 C CA . GLN A 1 125 ? -5.193 16.442 1.192 1.00 98.56 125 GLN A CA 1
ATOM 1024 C C . GLN A 1 125 ? -3.684 16.640 0.988 1.00 98.56 125 GLN A C 1
ATOM 1026 O O . GLN A 1 125 ? -3.101 15.957 0.151 1.00 98.56 125 GLN A O 1
ATOM 1031 N N . THR A 1 126 ? -3.042 17.526 1.758 1.00 98.44 126 THR A N 1
ATOM 1032 C CA . THR A 1 126 ? -1.590 17.754 1.675 1.00 98.44 126 THR A CA 1
ATOM 1033 C C . THR A 1 126 ? -0.799 16.483 1.985 1.00 98.44 126 THR A C 1
ATOM 1035 O O . THR A 1 126 ? 0.099 16.128 1.226 1.00 98.44 126 THR A O 1
ATOM 1038 N N . ALA A 1 127 ? -1.170 15.742 3.035 1.00 98.69 127 ALA A N 1
ATOM 1039 C CA . ALA A 1 127 ? -0.510 14.479 3.369 1.00 98.69 127 ALA A CA 1
ATOM 1040 C C . ALA A 1 127 ? -0.601 13.455 2.222 1.00 98.69 127 ALA A C 1
ATOM 1042 O O . ALA A 1 127 ? 0.386 12.796 1.893 1.00 98.69 127 ALA A O 1
ATOM 1043 N N . VAL A 1 128 ? -1.765 13.335 1.576 1.00 98.69 128 VAL A N 1
ATOM 1044 C CA . VAL A 1 128 ? -1.949 12.451 0.414 1.00 98.69 128 VAL A CA 1
ATOM 1045 C C . VAL A 1 128 ? -1.133 12.940 -0.789 1.00 98.69 128 VAL A C 1
ATOM 1047 O O . VAL A 1 128 ? -0.445 12.136 -1.415 1.00 98.69 128 VAL A O 1
ATOM 1050 N N . ALA A 1 129 ? -1.142 14.240 -1.086 1.00 98.38 129 ALA A N 1
ATOM 1051 C CA . ALA A 1 129 ? -0.380 14.814 -2.195 1.00 98.38 129 ALA A CA 1
ATOM 1052 C C . ALA A 1 129 ? 1.131 14.552 -2.062 1.00 98.38 129 ALA A C 1
ATOM 1054 O O . ALA A 1 129 ? 1.771 14.142 -3.026 1.00 98.38 129 ALA A O 1
ATOM 1055 N N . GLN A 1 130 ? 1.684 14.710 -0.858 1.00 98.25 130 GLN A N 1
ATOM 1056 C CA . GLN A 1 130 ? 3.114 14.531 -0.591 1.00 98.25 130 GLN A CA 1
ATOM 1057 C C . GLN A 1 130 ? 3.525 13.056 -0.540 1.00 98.25 130 GLN A C 1
ATOM 1059 O O . GLN A 1 130 ? 4.489 12.641 -1.186 1.00 98.25 130 GLN A O 1
ATOM 1064 N N . HIS A 1 131 ? 2.795 12.241 0.226 1.00 98.44 131 HIS A N 1
ATOM 1065 C CA . HIS A 1 131 ? 3.239 10.882 0.529 1.00 98.44 131 HIS A CA 1
ATOM 1066 C C . HIS A 1 131 ? 2.762 9.845 -0.487 1.00 98.44 131 HIS A C 1
ATOM 1068 O O . HIS A 1 131 ? 3.542 8.959 -0.841 1.00 98.44 131 HIS A O 1
ATOM 1074 N N . LEU A 1 132 ? 1.525 9.961 -0.983 1.00 98.06 132 LEU A N 1
ATOM 1075 C CA . LEU A 1 132 ? 1.005 9.042 -1.997 1.00 98.06 132 LEU A CA 1
ATOM 1076 C C . LEU A 1 132 ? 1.433 9.468 -3.404 1.00 98.06 132 LEU A C 1
ATOM 1078 O O . LEU A 1 132 ? 2.010 8.658 -4.122 1.00 98.06 132 LEU A O 1
ATOM 1082 N N . LEU A 1 133 ? 1.140 10.715 -3.785 1.00 96.56 133 LEU A N 1
ATOM 1083 C CA . LEU A 1 133 ? 1.250 11.156 -5.182 1.00 96.56 133 LEU A CA 1
ATOM 1084 C C . LEU A 1 133 ? 2.613 11.749 -5.557 1.00 96.56 133 LEU A C 1
ATOM 1086 O O . LEU A 1 133 ? 2.934 11.764 -6.738 1.00 96.56 133 LEU A O 1
ATOM 1090 N N . GLU A 1 134 ? 3.380 12.268 -4.590 1.00 95.81 134 GLU A N 1
ATOM 1091 C CA . GLU A 1 134 ? 4.558 13.118 -4.854 1.00 95.81 134 GLU A CA 1
ATOM 1092 C C . GLU A 1 134 ? 4.234 14.296 -5.792 1.00 95.81 134 GLU A C 1
ATOM 1094 O O . GLU A 1 134 ? 5.025 14.702 -6.637 1.00 95.81 134 GLU A O 1
ATOM 1099 N N . ASN A 1 135 ? 3.023 14.843 -5.670 1.00 94.62 135 ASN A N 1
ATOM 1100 C CA . ASN A 1 135 ? 2.526 15.849 -6.594 1.00 94.62 135 ASN A CA 1
ATOM 1101 C C . ASN A 1 135 ? 1.644 16.873 -5.877 1.00 94.62 135 ASN A C 1
ATOM 1103 O O . ASN A 1 135 ? 0.475 16.623 -5.578 1.00 94.62 135 ASN A O 1
ATOM 1107 N N . GLU A 1 136 ? 2.208 18.057 -5.650 1.00 95.50 136 GLU A N 1
ATOM 1108 C CA . GLU A 1 136 ? 1.534 19.200 -5.023 1.00 95.50 136 GLU A CA 1
ATOM 1109 C C . GLU A 1 136 ? 1.085 20.263 -6.044 1.00 95.50 136 GLU A C 1
ATOM 1111 O O . GLU A 1 136 ? 0.704 21.374 -5.675 1.00 95.50 136 GLU A O 1
ATOM 1116 N N . THR A 1 137 ? 1.090 19.939 -7.343 1.00 95.62 137 THR A N 1
ATOM 1117 C CA . THR A 1 137 ? 0.482 20.804 -8.368 1.00 95.62 137 THR A CA 1
ATOM 1118 C C . THR A 1 137 ? -1.033 20.935 -8.143 1.00 95.62 137 THR A C 1
ATOM 1120 O O . THR A 1 137 ? -1.633 20.113 -7.445 1.00 95.62 137 THR A O 1
ATOM 1123 N N . PRO A 1 138 ? -1.717 21.914 -8.768 1.00 95.88 138 PRO A N 1
ATOM 1124 C CA . PRO A 1 138 ? -3.172 22.030 -8.655 1.00 95.88 138 PRO A CA 1
ATOM 1125 C C . PRO A 1 138 ? -3.932 20.751 -9.049 1.00 95.88 138 PRO A C 1
ATOM 1127 O O . PRO A 1 138 ? -4.949 20.422 -8.436 1.00 95.88 138 PRO A O 1
ATOM 1130 N N . GLU A 1 139 ? -3.440 20.008 -10.047 1.00 94.56 139 GLU A N 1
ATOM 1131 C CA . GLU A 1 139 ? -4.012 18.711 -10.418 1.00 94.56 139 GLU A CA 1
ATOM 1132 C C . GLU A 1 139 ? -3.736 17.644 -9.350 1.00 94.56 139 GLU A C 1
ATOM 1134 O O . GLU A 1 139 ? -4.677 16.972 -8.922 1.00 94.56 139 GLU A O 1
ATOM 1139 N N . GLY A 1 140 ? -2.494 17.545 -8.865 1.00 96.12 140 GLY A N 1
ATOM 1140 C CA . GLY A 1 140 ? -2.112 16.622 -7.793 1.00 96.12 140 GLY A CA 1
ATOM 1141 C C . GLY A 1 140 ? -2.923 16.835 -6.513 1.00 96.12 140 GLY A C 1
ATOM 1142 O O . GLY A 1 140 ? -3.501 15.891 -5.983 1.00 96.12 140 GLY A O 1
ATOM 1143 N N . LEU A 1 141 ? -3.099 18.086 -6.076 1.00 97.50 141 LEU A N 1
ATOM 1144 C CA . LEU A 1 141 ? -3.939 18.435 -4.925 1.00 97.50 141 LEU A CA 1
ATOM 1145 C C . LEU A 1 141 ? -5.410 18.051 -5.142 1.00 97.50 141 LEU A C 1
ATOM 1147 O O . LEU A 1 141 ? -6.066 17.547 -4.226 1.00 97.50 141 LEU A O 1
ATOM 1151 N N . ARG A 1 142 ? -5.955 18.254 -6.346 1.00 97.00 142 ARG A N 1
ATOM 1152 C CA . ARG A 1 142 ? -7.328 17.842 -6.676 1.00 97.00 142 ARG A CA 1
ATOM 1153 C C . ARG A 1 142 ? -7.492 16.322 -6.577 1.00 97.00 142 ARG A C 1
ATOM 1155 O O . ARG A 1 142 ? -8.455 15.859 -5.968 1.00 97.00 142 ARG A O 1
ATOM 1162 N N . ILE A 1 143 ? -6.553 15.553 -7.132 1.00 97.19 143 ILE A N 1
ATOM 1163 C CA . ILE A 1 143 ? -6.536 14.084 -7.041 1.00 97.19 143 ILE A CA 1
ATOM 1164 C C . ILE A 1 143 ? -6.373 13.641 -5.581 1.00 97.19 143 ILE A C 1
ATOM 1166 O O . ILE A 1 143 ? -7.115 12.778 -5.112 1.00 97.19 143 ILE A O 1
ATOM 1170 N N . ALA A 1 144 ? -5.481 14.287 -4.829 1.00 98.25 144 ALA A N 1
ATOM 1171 C CA . ALA A 1 144 ? -5.258 14.017 -3.415 1.00 98.25 144 ALA A CA 1
ATOM 1172 C C . ALA A 1 144 ? -6.511 14.258 -2.565 1.00 98.25 144 ALA A C 1
ATOM 1174 O O . ALA A 1 144 ? -6.784 13.484 -1.654 1.00 98.25 144 ALA A O 1
ATOM 1175 N N . SER A 1 145 ? -7.314 15.279 -2.881 1.00 98.12 145 SER A N 1
ATOM 1176 C CA . SER A 1 145 ? -8.595 15.529 -2.204 1.00 98.12 145 SER A CA 1
ATOM 1177 C C . SER A 1 145 ? -9.589 14.390 -2.438 1.00 98.12 145 SER A C 1
ATOM 1179 O O . SER A 1 145 ? -10.204 13.894 -1.493 1.00 98.12 145 SER A O 1
ATOM 1181 N N . ILE A 1 146 ? -9.695 13.917 -3.683 1.00 97.81 146 ILE A N 1
ATOM 1182 C CA . ILE A 1 146 ? -10.550 12.779 -4.046 1.00 97.81 146 ILE A CA 1
ATOM 1183 C C . ILE A 1 146 ? -10.090 11.511 -3.310 1.00 97.81 146 ILE A C 1
ATOM 1185 O O . ILE A 1 146 ? -10.916 10.783 -2.752 1.00 97.81 146 ILE A O 1
ATOM 1189 N N . MET A 1 147 ? -8.778 11.268 -3.260 1.00 98.12 147 MET A N 1
ATOM 1190 C CA . MET A 1 147 ? -8.205 10.128 -2.545 1.00 98.12 147 MET A CA 1
ATOM 1191 C C . MET A 1 147 ? -8.352 10.231 -1.027 1.00 98.12 147 MET A C 1
ATOM 1193 O O . MET A 1 147 ? -8.662 9.231 -0.387 1.00 98.12 147 MET A O 1
ATOM 1197 N N . ALA A 1 148 ? -8.225 11.421 -0.441 1.00 98.38 148 ALA A N 1
ATOM 1198 C CA . ALA A 1 148 ? -8.478 11.649 0.978 1.00 98.38 148 ALA A CA 1
ATOM 1199 C C . ALA A 1 148 ? -9.937 11.319 1.352 1.00 98.38 148 ALA A C 1
ATOM 1201 O O . ALA A 1 148 ? -10.193 10.657 2.361 1.00 98.38 148 ALA A O 1
ATOM 1202 N N . GLU A 1 149 ? -10.909 11.707 0.518 1.00 97.88 149 GLU A N 1
ATOM 1203 C CA . GLU A 1 149 ? -12.313 11.327 0.727 1.00 97.88 149 GLU A CA 1
ATOM 1204 C C . GLU A 1 149 ? -12.564 9.828 0.503 1.00 97.88 149 GLU A C 1
ATOM 1206 O O . GLU A 1 149 ? -13.358 9.227 1.232 1.00 97.88 149 GLU A O 1
ATOM 1211 N N . TYR A 1 150 ? -11.866 9.193 -0.447 1.00 98.00 150 TYR A N 1
ATOM 1212 C CA . TYR A 1 150 ? -11.862 7.732 -0.579 1.00 98.00 150 TYR A CA 1
ATOM 1213 C C . TYR A 1 150 ? -11.337 7.058 0.693 1.00 98.00 150 TYR A C 1
ATOM 1215 O O . TYR A 1 150 ? -12.050 6.246 1.269 1.00 98.00 150 TYR A O 1
ATOM 1223 N N . MET A 1 151 ? -10.162 7.447 1.195 1.00 98.31 151 MET A N 1
ATOM 1224 C CA . MET A 1 151 ? -9.561 6.871 2.404 1.00 98.31 151 MET A CA 1
ATOM 1225 C C . MET A 1 151 ? -10.477 7.032 3.625 1.00 98.31 151 MET A C 1
ATOM 1227 O O . MET A 1 151 ? -10.680 6.081 4.377 1.00 98.31 151 MET A O 1
ATOM 1231 N N . LYS A 1 152 ? -11.105 8.203 3.804 1.00 98.00 152 LYS A N 1
ATOM 1232 C CA . LYS A 1 152 ? -12.102 8.426 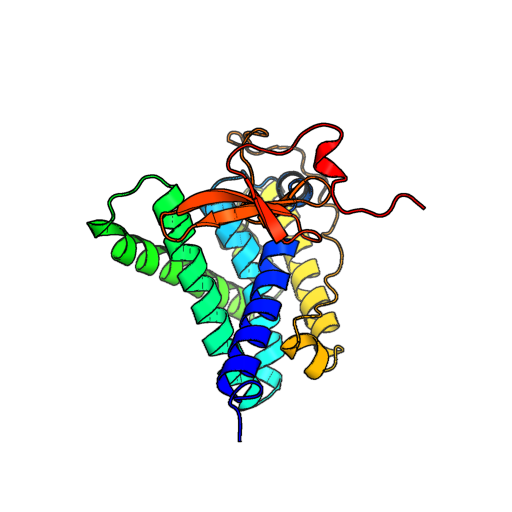4.869 1.00 98.00 152 LYS A CA 1
ATOM 1233 C C . LYS A 1 152 ? -13.329 7.529 4.725 1.00 98.00 152 LYS A C 1
ATOM 1235 O O . LYS A 1 152 ? -13.864 7.062 5.730 1.00 98.00 152 LYS A O 1
ATOM 1240 N N . ARG A 1 153 ? -13.812 7.323 3.498 1.00 97.44 153 ARG A N 1
ATOM 1241 C CA . ARG A 1 153 ? -14.938 6.423 3.225 1.00 97.44 153 ARG A CA 1
ATOM 1242 C C . ARG A 1 153 ? -14.559 4.971 3.505 1.00 97.44 153 ARG A C 1
ATOM 1244 O O . ARG A 1 153 ? -15.345 4.285 4.149 1.00 97.44 153 ARG A O 1
ATOM 1251 N N . GLU A 1 154 ? -13.369 4.540 3.097 1.00 97.81 154 GLU A N 1
ATOM 1252 C CA . GLU A 1 154 ? -12.877 3.189 3.369 1.00 97.81 154 GLU A CA 1
ATOM 1253 C C . GLU A 1 154 ? -12.746 2.931 4.867 1.00 97.81 154 GLU A C 1
ATOM 1255 O O . GLU A 1 154 ? -13.248 1.914 5.326 1.00 97.81 154 GLU A O 1
ATOM 1260 N N . LEU A 1 155 ? -12.202 3.865 5.657 1.00 97.31 155 LEU A N 1
ATOM 1261 C CA . LEU A 1 155 ? -12.177 3.729 7.122 1.00 97.31 155 LEU A CA 1
ATOM 1262 C C . LEU A 1 155 ? -13.579 3.476 7.695 1.00 97.31 155 LEU A C 1
ATOM 1264 O O . LEU A 1 155 ? -13.788 2.499 8.409 1.00 97.31 155 LEU A O 1
ATOM 1268 N N . LYS A 1 156 ? -14.565 4.293 7.304 1.00 96.81 156 LYS A N 1
ATOM 1269 C CA . LYS A 1 156 ? -15.963 4.134 7.744 1.00 96.81 156 LYS A CA 1
ATOM 1270 C C . LYS A 1 156 ? -16.603 2.827 7.279 1.00 96.81 156 LYS A C 1
ATOM 1272 O O . LYS A 1 156 ? -17.527 2.337 7.924 1.00 96.81 156 LYS A O 1
ATOM 1277 N N . ASN A 1 157 ? -16.201 2.311 6.121 1.00 96.62 157 ASN A N 1
ATOM 1278 C CA . ASN A 1 157 ? -16.708 1.045 5.604 1.00 96.62 157 ASN A CA 1
ATOM 1279 C C . ASN A 1 157 ? -16.085 -0.127 6.360 1.00 96.62 157 ASN A C 1
ATOM 1281 O O . ASN A 1 157 ? -16.817 -0.998 6.818 1.00 96.62 157 ASN A O 1
ATOM 1285 N N . LEU A 1 158 ? -14.765 -0.107 6.556 1.00 96.88 158 LEU A N 1
ATOM 1286 C CA . LEU A 1 158 ? -14.023 -1.131 7.285 1.00 96.88 158 LEU A CA 1
ATOM 1287 C C . LEU A 1 158 ? -14.478 -1.238 8.742 1.00 96.88 158 LEU A C 1
ATOM 1289 O O . LEU A 1 158 ? -14.615 -2.349 9.244 1.00 96.88 158 LEU A O 1
ATOM 1293 N N . GLU A 1 159 ? -14.775 -0.121 9.412 1.00 95.19 159 GLU A N 1
ATOM 1294 C CA . GLU A 1 159 ? -15.329 -0.109 10.779 1.00 95.19 159 GLU A CA 1
ATOM 1295 C C . GLU A 1 159 ? -16.635 -0.911 10.913 1.00 95.19 159 GLU A C 1
ATOM 1297 O O . GLU A 1 159 ? -16.932 -1.423 11.988 1.00 95.19 159 GLU A O 1
ATOM 1302 N N . LYS A 1 160 ? -17.409 -1.060 9.829 1.00 95.00 160 LYS A N 1
ATOM 1303 C CA . LYS A 1 160 ? -18.663 -1.837 9.816 1.00 95.00 160 LYS A CA 1
ATOM 1304 C C . LYS A 1 160 ? -18.451 -3.323 9.537 1.00 95.00 160 LYS A C 1
ATOM 1306 O O . LYS A 1 160 ? -19.397 -4.099 9.651 1.00 95.00 160 LYS A O 1
ATOM 1311 N N . VAL A 1 161 ? -17.255 -3.712 9.106 1.00 96.19 161 VAL A N 1
ATOM 1312 C CA . VAL A 1 161 ? -16.918 -5.105 8.810 1.00 96.19 161 VAL A CA 1
ATOM 1313 C C . VAL A 1 161 ? -16.585 -5.809 10.119 1.00 96.19 161 VAL A C 1
ATOM 1315 O O . VAL A 1 161 ? -15.802 -5.298 10.923 1.00 96.19 161 VAL A O 1
ATOM 1318 N N . ASP A 1 162 ? -17.166 -6.990 10.320 1.00 95.75 162 ASP A N 1
ATOM 1319 C CA . ASP A 1 162 ? -16.835 -7.851 11.454 1.00 95.75 162 ASP A CA 1
ATOM 1320 C C . ASP A 1 162 ? -15.326 -8.151 11.469 1.00 95.75 162 ASP A C 1
ATOM 1322 O O . ASP A 1 162 ? -14.729 -8.469 10.433 1.00 95.75 162 ASP A O 1
ATOM 1326 N N . ALA A 1 163 ? -14.718 -8.046 12.652 1.00 93.81 163 ALA A N 1
ATOM 1327 C CA . ALA A 1 163 ? -13.298 -8.281 12.881 1.00 93.81 163 ALA A CA 1
ATOM 1328 C C . ALA A 1 163 ? -12.823 -9.609 12.288 1.00 93.81 163 ALA A C 1
ATOM 1330 O O . ALA A 1 163 ? -11.743 -9.672 11.701 1.00 93.81 163 ALA A O 1
ATOM 1331 N N . LYS A 1 164 ? -13.662 -10.649 12.373 1.00 95.06 164 LYS A N 1
ATOM 1332 C CA . LYS A 1 164 ? -13.386 -11.975 11.826 1.00 95.06 164 LYS A CA 1
ATOM 1333 C C . LYS A 1 164 ? -13.014 -11.915 10.345 1.00 95.06 164 LYS A C 1
ATOM 1335 O O . LYS A 1 164 ? -12.022 -12.516 9.950 1.00 95.06 164 LYS A O 1
ATOM 1340 N N . TYR A 1 165 ? -13.772 -11.180 9.529 1.00 96.19 165 TYR A N 1
ATOM 1341 C CA . TYR A 1 165 ? -13.500 -11.103 8.091 1.00 96.19 165 TYR A CA 1
ATOM 1342 C C . TYR A 1 165 ? -12.214 -10.335 7.798 1.00 96.19 165 TYR A C 1
ATOM 1344 O O . TYR A 1 165 ? -11.466 -10.727 6.904 1.00 96.19 165 TYR A O 1
ATOM 1352 N N . ILE A 1 166 ? -11.925 -9.284 8.575 1.00 95.69 166 ILE A N 1
ATOM 1353 C CA . ILE A 1 166 ? -10.665 -8.542 8.459 1.00 95.69 166 ILE A CA 1
ATOM 1354 C C . ILE A 1 166 ? -9.483 -9.456 8.799 1.00 95.69 166 ILE A C 1
ATOM 1356 O O . ILE A 1 166 ? -8.553 -9.544 8.005 1.00 95.69 166 ILE A O 1
ATOM 1360 N N . ILE A 1 167 ? -9.550 -10.184 9.918 1.00 94.19 167 ILE A N 1
ATOM 1361 C CA . ILE A 1 167 ? -8.535 -11.148 10.380 1.00 94.19 167 ILE A CA 1
ATOM 1362 C C . ILE A 1 167 ? -8.332 -12.276 9.359 1.00 94.19 167 ILE A C 1
ATOM 1364 O O . ILE A 1 167 ? -7.205 -12.676 9.091 1.00 94.19 167 ILE A O 1
ATOM 1368 N N . GLU A 1 168 ? -9.402 -12.765 8.735 1.00 94.19 168 GLU A N 1
ATOM 1369 C CA . GLU A 1 168 ? -9.335 -13.790 7.687 1.00 94.19 168 GLU A CA 1
ATOM 1370 C C . GLU A 1 168 ? -8.846 -13.242 6.327 1.00 94.19 168 GLU A C 1
ATOM 1372 O O . GLU A 1 168 ? -8.713 -14.005 5.370 1.00 94.19 168 GLU A O 1
ATOM 1377 N N . GLY A 1 169 ? -8.570 -11.935 6.215 1.00 94.38 169 GLY A N 1
ATOM 1378 C CA . GLY A 1 169 ? -8.116 -11.273 4.986 1.00 94.38 169 GLY A CA 1
ATOM 1379 C C . GLY A 1 169 ? -9.220 -11.013 3.954 1.00 94.38 169 GLY A C 1
ATOM 1380 O O . GLY A 1 169 ? -8.941 -10.587 2.830 1.00 94.38 169 GLY A O 1
ATOM 1381 N N . THR A 1 170 ? -10.483 -11.225 4.323 1.00 95.69 170 THR A N 1
ATOM 1382 C CA . THR A 1 170 ? -11.656 -10.954 3.481 1.00 95.69 170 THR A CA 1
ATOM 1383 C C . THR A 1 170 ? -12.063 -9.491 3.629 1.00 95.69 170 THR A C 1
ATOM 1385 O O . THR A 1 170 ? -12.972 -9.138 4.378 1.00 95.69 170 THR A O 1
ATOM 1388 N N . ILE A 1 171 ? -11.349 -8.622 2.916 1.00 96.56 171 ILE A N 1
ATOM 1389 C CA . ILE A 1 171 ? -11.516 -7.170 3.012 1.00 96.56 171 ILE A CA 1
ATOM 1390 C C . ILE A 1 171 ? -12.350 -6.667 1.822 1.00 96.56 171 ILE A C 1
ATOM 1392 O O . ILE A 1 171 ? -11.929 -6.833 0.674 1.00 96.56 171 ILE A O 1
ATOM 1396 N N . PRO A 1 172 ? -13.527 -6.056 2.056 1.00 95.56 172 PRO A N 1
ATOM 1397 C CA . PRO A 1 172 ? -14.418 -5.603 0.993 1.00 95.56 172 PRO A CA 1
ATOM 1398 C C . PRO A 1 172 ? -14.000 -4.220 0.474 1.00 95.56 172 PRO A C 1
ATOM 1400 O O . PRO A 1 172 ? -14.686 -3.227 0.708 1.00 95.56 172 PRO A O 1
ATOM 1403 N N . TRP A 1 173 ? -12.860 -4.154 -0.214 1.00 95.06 173 TRP A N 1
ATOM 1404 C CA . TRP A 1 173 ? -12.351 -2.911 -0.792 1.00 95.06 173 TRP A CA 1
ATOM 1405 C C . TRP A 1 173 ? -13.350 -2.281 -1.771 1.00 95.06 173 TRP A C 1
ATOM 1407 O O . TRP A 1 173 ? -13.785 -2.932 -2.727 1.00 95.06 173 TRP A O 1
ATOM 1417 N N . SER A 1 174 ? -13.683 -1.003 -1.576 1.00 94.00 174 SER A N 1
ATOM 1418 C CA . SER A 1 174 ? -14.487 -0.267 -2.560 1.00 94.00 174 SER A CA 1
ATOM 1419 C C . SER A 1 174 ? -13.625 0.118 -3.758 1.00 94.00 174 SER A C 1
ATOM 1421 O O . SER A 1 174 ? -12.473 0.491 -3.547 1.00 94.00 174 SER A O 1
ATOM 1423 N N . PRO A 1 175 ? -14.161 0.148 -4.993 1.00 91.00 175 PRO A N 1
ATOM 1424 C CA . PRO A 1 175 ? -13.397 0.568 -6.166 1.00 91.00 175 PRO A CA 1
ATOM 1425 C C . PRO A 1 175 ? -12.780 1.961 -5.975 1.00 91.00 175 PRO A C 1
ATOM 1427 O O . PRO A 1 175 ? -13.383 2.838 -5.339 1.00 91.00 175 PRO A O 1
ATOM 1430 N N . LEU A 1 176 ? -11.593 2.172 -6.557 1.00 88.25 176 LEU A N 1
ATOM 1431 C CA . LEU A 1 176 ? -10.969 3.493 -6.562 1.00 88.25 176 LEU A CA 1
ATOM 1432 C C . LEU A 1 176 ? -11.884 4.538 -7.223 1.00 88.25 176 LEU A C 1
ATOM 1434 O O . LEU A 1 176 ? -12.617 4.226 -8.167 1.00 88.25 176 LEU A O 1
ATOM 1438 N N . PRO A 1 177 ? -11.856 5.789 -6.735 1.00 90.25 177 PRO A N 1
ATOM 1439 C CA . PRO A 1 177 ? -12.639 6.864 -7.318 1.00 90.25 177 PRO A CA 1
ATOM 1440 C C . PRO A 1 177 ? -12.100 7.250 -8.701 1.00 90.25 177 PRO A C 1
ATOM 1442 O O . PRO A 1 177 ? -10.894 7.255 -8.937 1.00 90.25 177 PRO A O 1
ATOM 1445 N N . ALA A 1 178 ? -12.995 7.656 -9.603 1.00 88.56 178 ALA A N 1
ATOM 1446 C CA . ALA A 1 178 ? -12.592 8.289 -10.852 1.00 88.56 178 ALA A CA 1
ATOM 1447 C C . ALA A 1 178 ? -11.987 9.666 -10.554 1.00 88.56 178 ALA A C 1
ATOM 1449 O O . ALA A 1 178 ? -12.631 10.514 -9.933 1.00 88.56 178 ALA A O 1
ATOM 1450 N N . THR A 1 179 ? -10.756 9.900 -11.003 1.00 87.38 179 THR A N 1
ATOM 1451 C CA . THR A 1 179 ? -10.068 11.172 -10.748 1.00 87.38 179 THR A CA 1
ATOM 1452 C C . THR A 1 179 ? -9.990 12.066 -11.978 1.00 87.38 179 THR A C 1
ATOM 1454 O O . THR A 1 179 ? -9.673 13.240 -11.826 1.00 87.38 179 THR A O 1
ATOM 1457 N N . HIS A 1 180 ? -10.285 11.561 -13.180 1.00 85.81 180 HIS A N 1
ATOM 1458 C CA . HIS A 1 180 ? -10.153 12.308 -14.439 1.00 85.81 180 HIS A CA 1
ATOM 1459 C C . HIS A 1 180 ? -8.794 13.016 -14.568 1.00 85.81 180 HIS A C 1
ATOM 1461 O O . HIS A 1 180 ? -8.742 14.218 -14.842 1.00 85.81 180 HIS A O 1
ATOM 1467 N N . VAL A 1 181 ? -7.704 12.302 -14.277 1.00 86.81 181 VAL A N 1
ATOM 1468 C CA . VAL A 1 181 ? -6.350 12.819 -14.496 1.00 86.81 181 VAL A CA 1
ATOM 1469 C C . VAL A 1 181 ? -6.153 13.168 -15.975 1.00 86.81 181 VAL A C 1
ATOM 1471 O O . VAL A 1 181 ? -6.640 12.464 -16.861 1.00 86.81 181 VAL A O 1
ATOM 1474 N N . LYS A 1 182 ? -5.491 14.293 -16.239 1.00 83.12 182 LYS A N 1
ATOM 1475 C CA . LYS A 1 182 ? -5.157 14.769 -17.587 1.00 83.12 182 LYS A CA 1
ATOM 1476 C C . LYS A 1 182 ? -3.700 14.500 -17.934 1.00 83.12 182 LYS A C 1
ATOM 1478 O O . LYS A 1 182 ? -3.397 14.245 -19.094 1.00 83.12 182 LYS A O 1
ATOM 1483 N N . THR A 1 183 ? -2.828 14.566 -16.934 1.00 75.19 183 THR A N 1
ATOM 1484 C CA . THR A 1 183 ? -1.387 14.368 -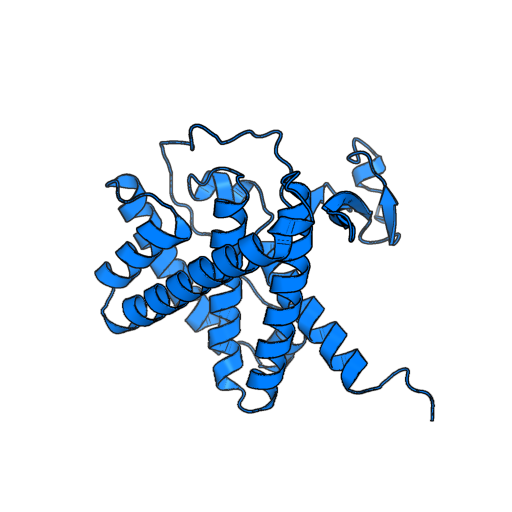17.085 1.00 75.19 183 THR A CA 1
ATOM 1485 C C . THR A 1 183 ? -1.019 12.959 -16.631 1.00 75.19 183 THR A C 1
ATOM 1487 O O . THR A 1 183 ? -1.146 12.638 -15.452 1.00 75.19 183 THR A O 1
ATOM 1490 N N . ILE A 1 184 ? -0.592 12.106 -17.562 1.00 71.12 184 ILE A N 1
ATOM 1491 C CA . ILE A 1 184 ? -0.020 10.793 -17.229 1.00 71.12 184 ILE A CA 1
ATOM 1492 C C . ILE A 1 184 ? 1.425 11.019 -16.765 1.00 71.12 184 ILE A C 1
ATOM 1494 O O . ILE A 1 184 ? 2.079 11.948 -17.244 1.00 71.12 184 ILE A O 1
ATOM 1498 N N . ALA A 1 185 ? 1.903 10.227 -15.803 1.00 69.56 185 ALA A N 1
ATOM 1499 C CA . ALA A 1 185 ? 3.279 10.334 -15.330 1.00 69.56 185 ALA A CA 1
ATOM 1500 C C . ALA A 1 185 ? 4.264 10.094 -16.488 1.00 69.56 185 ALA A C 1
ATOM 1502 O O . ALA A 1 185 ? 4.081 9.164 -17.266 1.00 69.56 185 ALA A O 1
ATOM 1503 N N . GLU A 1 186 ? 5.304 10.928 -16.595 1.00 63.00 186 GLU A N 1
ATOM 1504 C CA . GLU A 1 186 ? 6.291 10.856 -17.688 1.00 63.00 186 GLU A CA 1
ATOM 1505 C C . GLU A 1 186 ? 7.044 9.510 -17.718 1.00 63.00 186 GLU A C 1
ATOM 1507 O O . GLU A 1 186 ? 7.426 9.050 -18.790 1.00 63.00 186 GLU A O 1
ATOM 1512 N N . ASP A 1 187 ? 7.165 8.853 -16.560 1.00 64.00 187 ASP A N 1
ATOM 1513 C CA . ASP A 1 187 ? 7.795 7.538 -16.376 1.00 64.00 187 ASP A CA 1
ATOM 1514 C C . ASP A 1 187 ? 6.774 6.373 -16.300 1.00 64.00 187 ASP A C 1
ATOM 1516 O O . ASP A 1 187 ? 7.073 5.316 -15.734 1.00 64.00 187 ASP A O 1
ATOM 1520 N N . ASP A 1 188 ? 5.535 6.553 -16.781 1.00 67.38 188 ASP A N 1
ATOM 1521 C CA . ASP A 1 188 ? 4.554 5.458 -16.878 1.00 67.38 188 ASP A CA 1
ATOM 1522 C C . ASP A 1 188 ? 4.906 4.546 -18.062 1.00 67.38 188 ASP A C 1
ATOM 1524 O O . ASP A 1 188 ? 4.416 4.707 -19.178 1.00 67.38 188 ASP A O 1
ATOM 1528 N N . ASP A 1 189 ? 5.817 3.607 -17.816 1.00 73.38 189 ASP A N 1
ATOM 1529 C CA . ASP A 1 189 ? 6.108 2.515 -18.738 1.00 73.38 189 ASP A CA 1
ATOM 1530 C C . ASP A 1 189 ? 5.055 1.408 -18.570 1.00 73.38 189 ASP A C 1
ATOM 1532 O O . ASP A 1 189 ? 5.025 0.678 -17.571 1.00 73.38 189 ASP A O 1
ATOM 1536 N N . ASP A 1 190 ? 4.172 1.298 -19.564 1.00 72.00 190 ASP A N 1
ATOM 1537 C CA . ASP A 1 190 ? 3.097 0.309 -19.606 1.00 72.00 190 ASP A CA 1
ATOM 1538 C C . ASP A 1 190 ? 3.602 -1.142 -19.584 1.00 72.00 190 ASP A C 1
ATOM 1540 O O . ASP A 1 190 ? 2.857 -2.030 -19.147 1.00 72.00 190 ASP A O 1
ATOM 1544 N N . ASP A 1 191 ? 4.861 -1.374 -19.971 1.00 79.94 191 ASP A N 1
ATOM 1545 C CA . ASP A 1 191 ? 5.500 -2.690 -19.961 1.00 79.94 191 ASP A CA 1
ATOM 1546 C C . ASP A 1 191 ? 5.963 -3.106 -18.551 1.00 79.94 191 ASP A C 1
ATOM 1548 O O . ASP A 1 191 ? 6.249 -4.283 -18.301 1.00 79.94 191 ASP A O 1
ATOM 1552 N N . VAL A 1 192 ? 5.983 -2.181 -17.580 1.00 86.00 192 VAL A N 1
ATOM 1553 C CA . VAL A 1 192 ? 6.315 -2.506 -16.189 1.00 86.00 192 VAL A CA 1
ATOM 1554 C C . VAL A 1 192 ? 5.188 -3.318 -15.557 1.00 86.00 192 VAL A C 1
ATOM 1556 O O . VAL A 1 192 ? 4.084 -2.829 -15.287 1.00 86.00 192 VAL A O 1
ATOM 1559 N N . VAL A 1 193 ? 5.512 -4.574 -15.249 1.00 92.31 193 VAL A N 1
ATOM 1560 C CA . VAL A 1 193 ? 4.652 -5.497 -14.507 1.00 92.31 193 VAL A CA 1
ATOM 1561 C C . VAL A 1 193 ? 4.665 -5.147 -13.020 1.00 92.31 193 VAL A C 1
ATOM 1563 O O . VAL A 1 193 ? 5.713 -5.140 -12.370 1.00 92.31 193 VAL A O 1
ATOM 1566 N N . LEU A 1 194 ? 3.484 -4.900 -12.452 1.00 95.06 194 LEU A N 1
ATOM 1567 C CA . LEU A 1 194 ? 3.341 -4.643 -11.020 1.00 95.06 194 LEU A CA 1
ATOM 1568 C C . LEU A 1 194 ? 3.485 -5.945 -10.224 1.00 95.06 194 LEU A C 1
ATOM 1570 O O . LEU A 1 194 ? 2.959 -6.996 -10.603 1.00 95.06 194 LEU A O 1
ATOM 1574 N N . ILE A 1 195 ? 4.126 -5.876 -9.058 1.00 94.75 195 ILE A N 1
ATOM 1575 C CA . ILE A 1 195 ? 4.256 -7.050 -8.188 1.00 94.75 195 ILE A CA 1
ATOM 1576 C C . ILE A 1 195 ? 2.899 -7.353 -7.538 1.00 94.75 195 ILE A C 1
ATOM 1578 O O . ILE A 1 195 ? 2.385 -6.559 -6.746 1.00 94.75 195 ILE A O 1
ATOM 1582 N N . GLY A 1 196 ? 2.322 -8.509 -7.883 1.00 94.88 196 GLY A N 1
ATOM 1583 C CA . GLY A 1 196 ? 0.951 -8.912 -7.549 1.00 94.88 196 GLY A CA 1
ATOM 1584 C C . GLY A 1 196 ? -0.049 -8.790 -8.708 1.00 94.88 196 GLY A C 1
ATOM 1585 O O . GLY A 1 196 ? -1.203 -9.210 -8.553 1.00 94.88 196 GLY A O 1
ATOM 1586 N N . GLN A 1 197 ? 0.363 -8.244 -9.864 1.00 95.94 197 GLN A N 1
ATOM 1587 C CA . GLN A 1 197 ? -0.515 -8.027 -11.018 1.00 95.94 197 GLN A CA 1
ATOM 1588 C C . GLN A 1 197 ? -1.120 -9.329 -11.519 1.00 95.94 197 GLN A C 1
ATOM 1590 O O . GLN A 1 197 ? -0.447 -10.357 -11.601 1.00 95.94 197 GLN A O 1
ATOM 1595 N N . ARG A 1 198 ? -2.405 -9.277 -11.873 1.00 95.25 198 ARG A N 1
ATOM 1596 C CA . ARG A 1 198 ? -3.154 -10.426 -12.379 1.00 95.25 198 ARG A CA 1
ATOM 1597 C C . ARG A 1 198 ? -3.135 -10.472 -13.909 1.00 95.25 198 ARG A C 1
ATOM 1599 O O . ARG A 1 198 ? -3.471 -9.489 -14.559 1.00 95.25 198 ARG A O 1
ATOM 1606 N N . PHE A 1 199 ? -2.854 -11.652 -14.455 1.00 93.44 199 PHE A N 1
ATOM 1607 C CA . PHE A 1 199 ? -2.900 -11.976 -15.882 1.00 93.44 199 PHE A CA 1
ATOM 1608 C C . PHE A 1 199 ? -3.784 -13.211 -16.077 1.00 93.44 199 PHE A C 1
ATOM 1610 O O . PHE A 1 199 ? -3.339 -14.345 -15.909 1.00 93.44 199 PHE A O 1
ATOM 1617 N N . GLY A 1 200 ? -5.073 -13.010 -16.365 1.00 92.69 200 GLY A N 1
ATOM 1618 C CA . GLY A 1 200 ? -6.038 -14.114 -16.405 1.00 92.69 200 GLY A CA 1
ATOM 1619 C C . GLY A 1 200 ? -6.107 -14.849 -15.059 1.00 92.69 200 GLY A C 1
ATOM 1620 O O . GLY A 1 200 ? -6.490 -14.261 -14.042 1.00 92.69 200 GLY A O 1
ATOM 1621 N N . ASN A 1 201 ? -5.736 -16.128 -15.040 1.00 93.25 201 ASN A N 1
ATOM 1622 C CA . ASN A 1 201 ? -5.648 -16.946 -13.830 1.00 93.25 201 ASN A CA 1
ATOM 1623 C C . ASN A 1 201 ? -4.258 -16.947 -13.161 1.00 93.25 201 ASN A C 1
ATOM 1625 O O . ASN A 1 201 ? -4.028 -17.683 -12.203 1.00 93.25 201 ASN A O 1
ATOM 1629 N N . TRP A 1 202 ? -3.337 -16.113 -13.636 1.00 96.25 202 TRP A N 1
ATOM 1630 C CA . TRP A 1 202 ? -1.976 -16.005 -13.120 1.00 96.25 202 TRP A CA 1
ATOM 1631 C C . TRP A 1 202 ? -1.757 -14.709 -12.349 1.00 96.25 202 TRP A C 1
ATOM 1633 O O . TRP A 1 202 ? -2.459 -13.718 -12.567 1.00 96.25 202 TRP A O 1
ATOM 1643 N N . ARG A 1 203 ? -0.757 -14.702 -11.466 1.00 96.06 203 ARG A N 1
ATOM 1644 C CA . ARG A 1 203 ? -0.271 -13.495 -10.792 1.00 96.06 203 ARG A CA 1
ATOM 1645 C C . ARG A 1 203 ? 1.244 -13.396 -10.818 1.00 96.06 203 ARG A C 1
ATOM 1647 O O . ARG A 1 203 ? 1.918 -14.401 -10.610 1.00 96.06 203 ARG A O 1
ATOM 1654 N N . ALA A 1 204 ? 1.745 -12.184 -11.028 1.00 96.88 204 ALA A N 1
ATOM 1655 C CA . ALA A 1 204 ? 3.153 -11.842 -10.868 1.00 96.88 204 ALA A CA 1
ATOM 1656 C C . ALA A 1 204 ? 3.553 -11.853 -9.384 1.00 96.88 204 ALA A C 1
ATOM 1658 O O . ALA A 1 204 ? 2.818 -11.340 -8.538 1.00 96.88 204 ALA A O 1
ATOM 1659 N N . ALA A 1 205 ? 4.716 -12.415 -9.073 1.00 96.25 205 ALA A N 1
ATOM 1660 C CA . ALA A 1 205 ? 5.293 -12.473 -7.733 1.00 96.25 205 ALA A CA 1
ATOM 1661 C C . ALA A 1 205 ? 6.827 -12.515 -7.806 1.00 96.25 205 ALA A C 1
ATOM 1663 O O . ALA A 1 205 ? 7.403 -12.741 -8.870 1.00 96.25 205 ALA A O 1
ATOM 1664 N N . LEU A 1 206 ? 7.486 -12.304 -6.668 1.00 96.19 206 LEU A N 1
ATOM 1665 C CA . LEU A 1 206 ? 8.940 -12.374 -6.549 1.00 96.19 206 LEU A CA 1
ATOM 1666 C C . LEU A 1 206 ? 9.347 -13.585 -5.718 1.00 96.19 206 LEU A C 1
ATOM 1668 O O . LEU A 1 206 ? 8.697 -13.913 -4.723 1.00 96.19 206 LEU A O 1
ATOM 1672 N N . ASP A 1 207 ? 10.402 -14.281 -6.140 1.00 94.38 207 ASP A N 1
ATOM 1673 C CA . ASP A 1 207 ? 11.012 -15.321 -5.313 1.00 94.38 207 ASP A CA 1
ATOM 1674 C C . ASP A 1 207 ? 11.856 -14.698 -4.185 1.00 94.38 207 ASP A C 1
ATOM 1676 O O . ASP A 1 207 ? 12.010 -13.479 -4.078 1.00 94.38 207 ASP A O 1
ATOM 1680 N N . ASN A 1 208 ? 12.443 -15.534 -3.328 1.00 92.50 208 ASN A N 1
ATOM 1681 C CA . ASN A 1 208 ? 13.275 -15.060 -2.218 1.00 92.50 208 ASN A CA 1
ATOM 1682 C C . ASN A 1 208 ? 14.525 -14.274 -2.665 1.00 92.50 208 ASN A C 1
ATOM 1684 O O . ASN A 1 208 ? 15.097 -13.531 -1.865 1.00 92.50 208 ASN A O 1
ATOM 1688 N N . ARG A 1 209 ? 14.945 -14.415 -3.926 1.00 90.62 209 ARG A N 1
ATOM 1689 C CA . ARG A 1 209 ? 16.059 -13.685 -4.537 1.00 90.62 209 ARG A CA 1
ATOM 1690 C C . ARG A 1 209 ? 15.603 -12.410 -5.249 1.00 90.62 209 ARG A C 1
ATOM 1692 O O . ARG A 1 209 ? 16.452 -11.712 -5.791 1.00 90.62 209 ARG A O 1
ATOM 1699 N N . GLY A 1 210 ? 14.307 -12.103 -5.251 1.00 92.44 210 GLY A N 1
ATOM 1700 C CA . GLY A 1 210 ? 13.753 -10.967 -5.978 1.00 92.44 210 GLY A CA 1
ATOM 1701 C C . GLY A 1 210 ? 13.602 -11.222 -7.477 1.00 92.44 210 GLY A C 1
ATOM 1702 O O . GLY A 1 210 ? 13.517 -10.265 -8.234 1.00 92.44 210 GLY A O 1
ATOM 1703 N N . LYS A 1 211 ? 13.582 -12.477 -7.943 1.00 94.94 211 LYS A N 1
ATOM 1704 C CA . LYS A 1 211 ? 13.336 -12.786 -9.356 1.00 94.94 211 LYS A CA 1
ATOM 1705 C C . LYS A 1 211 ? 11.837 -12.885 -9.627 1.00 94.94 211 LYS A C 1
ATOM 1707 O O . LYS A 1 211 ? 11.123 -13.604 -8.928 1.00 94.94 211 LYS A O 1
ATOM 1712 N N . LEU A 1 212 ? 11.384 -12.196 -10.674 1.00 96.50 212 LEU A N 1
ATOM 1713 C CA . LEU A 1 212 ? 10.000 -12.229 -11.137 1.00 96.50 212 LEU A CA 1
ATOM 1714 C C . LEU A 1 212 ? 9.618 -13.619 -11.658 1.00 96.50 212 LEU A C 1
ATOM 1716 O O . LEU A 1 212 ? 10.330 -14.210 -12.472 1.00 96.50 212 LEU A O 1
ATOM 1720 N N . TYR A 1 213 ? 8.477 -14.116 -11.195 1.00 96.88 213 TYR A N 1
ATOM 1721 C CA . TYR A 1 213 ? 7.808 -15.301 -11.715 1.00 96.88 213 TYR A CA 1
ATOM 1722 C C . TYR A 1 213 ? 6.291 -15.094 -11.698 1.00 96.88 213 TYR A C 1
ATOM 1724 O O . TYR A 1 213 ? 5.767 -14.165 -11.079 1.00 96.88 213 TYR A O 1
ATOM 1732 N N . TYR A 1 214 ? 5.576 -15.992 -12.363 1.00 97.31 214 TYR A N 1
ATOM 1733 C CA . TYR A 1 214 ? 4.123 -16.006 -12.416 1.00 97.31 214 TYR A CA 1
ATOM 1734 C C . TYR A 1 214 ? 3.614 -17.308 -11.832 1.00 97.31 214 TYR A C 1
ATOM 1736 O O . TYR A 1 214 ? 4.143 -18.369 -12.154 1.00 97.31 214 TYR A O 1
ATOM 1744 N N . TRP A 1 215 ? 2.577 -17.254 -11.002 1.00 95.75 215 TRP A N 1
ATOM 1745 C CA . TRP A 1 215 ? 1.936 -18.454 -10.469 1.00 95.75 215 TRP A CA 1
ATOM 1746 C C . TRP A 1 215 ? 0.451 -18.498 -10.796 1.00 95.75 215 TRP A C 1
ATOM 1748 O O . TRP A 1 215 ? -0.237 -17.475 -10.784 1.00 95.75 215 TRP A O 1
ATOM 1758 N N . ASN A 1 216 ? -0.036 -19.695 -11.104 1.00 95.75 216 ASN A N 1
ATOM 1759 C CA . ASN A 1 216 ? -1.428 -19.946 -11.428 1.00 95.75 216 ASN A CA 1
ATOM 1760 C C . ASN A 1 216 ? -2.238 -20.113 -10.139 1.00 95.75 216 ASN A C 1
ATOM 1762 O O . ASN A 1 216 ? -1.925 -20.951 -9.287 1.00 95.75 216 ASN A O 1
ATOM 1766 N N . MET A 1 217 ? -3.308 -19.334 -10.007 1.00 92.56 217 MET A N 1
ATOM 1767 C CA . MET A 1 217 ? -4.117 -19.296 -8.792 1.00 92.56 217 MET A CA 1
ATOM 1768 C C . MET A 1 217 ? -4.929 -20.572 -8.555 1.00 92.56 217 MET A C 1
ATOM 1770 O O . MET A 1 217 ? -5.244 -20.870 -7.400 1.00 92.56 217 MET A O 1
ATOM 1774 N N . THR A 1 218 ? -5.218 -21.343 -9.609 1.00 92.25 218 THR A N 1
ATOM 1775 C CA . THR A 1 218 ? -5.925 -22.626 -9.504 1.00 92.25 218 THR A CA 1
ATOM 1776 C C . THR A 1 218 ? -4.959 -23.802 -9.424 1.00 92.25 218 THR A C 1
ATOM 1778 O O . THR A 1 218 ? -5.007 -24.559 -8.457 1.00 92.25 218 THR A O 1
ATOM 1781 N N . THR A 1 219 ? -4.076 -23.964 -10.414 1.00 92.75 219 THR A N 1
ATOM 1782 C CA . THR A 1 219 ? -3.220 -25.160 -10.543 1.00 92.75 219 THR A CA 1
ATOM 1783 C C . THR A 1 219 ? -2.022 -25.148 -9.598 1.00 92.75 219 THR A C 1
ATOM 1785 O O . THR A 1 219 ? -1.436 -26.197 -9.350 1.00 92.75 219 THR A O 1
ATOM 1788 N N . ARG A 1 220 ? -1.670 -23.977 -9.044 1.00 92.19 220 ARG A N 1
ATOM 1789 C CA . ARG A 1 220 ? -0.501 -23.753 -8.172 1.00 92.19 220 ARG A CA 1
ATOM 1790 C C . ARG A 1 220 ? 0.854 -23.974 -8.851 1.00 92.19 220 ARG A C 1
ATOM 1792 O O . ARG A 1 220 ? 1.872 -23.992 -8.164 1.00 92.19 220 ARG A O 1
ATOM 1799 N N . TYR A 1 221 ? 0.888 -24.084 -10.179 1.00 93.06 221 TYR A N 1
ATOM 1800 C CA . TYR A 1 221 ? 2.136 -24.072 -10.939 1.00 93.06 221 TYR A CA 1
ATOM 1801 C C . TYR A 1 221 ? 2.729 -22.672 -11.044 1.00 93.06 221 TYR A C 1
ATOM 1803 O O . TYR A 1 221 ? 2.003 -21.677 -11.019 1.00 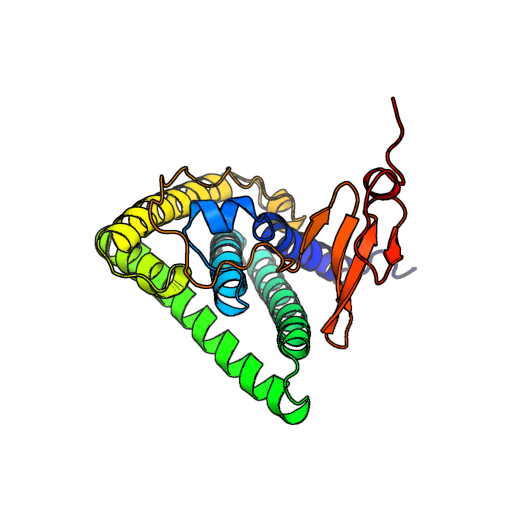93.06 221 TYR A O 1
ATOM 1811 N N . SER A 1 222 ? 4.051 -22.609 -11.196 1.00 95.25 222 SER A N 1
ATOM 1812 C CA . SER A 1 222 ? 4.796 -21.381 -11.449 1.00 95.25 222 SER A CA 1
ATOM 1813 C C . SER A 1 222 ? 5.610 -21.465 -12.739 1.00 95.25 222 SER A C 1
ATOM 1815 O O . SER A 1 222 ? 6.062 -22.536 -13.144 1.00 95.25 222 SER A O 1
ATOM 1817 N N . VAL A 1 223 ? 5.785 -20.319 -13.392 1.00 96.00 223 VAL A N 1
ATOM 1818 C CA . VAL A 1 223 ? 6.569 -20.145 -14.620 1.00 96.00 223 VAL A CA 1
ATOM 1819 C C . VAL A 1 223 ? 7.375 -18.851 -14.545 1.00 96.00 223 VAL A C 1
ATOM 1821 O O . VAL A 1 223 ? 7.009 -17.929 -13.820 1.00 96.00 223 VAL A O 1
ATOM 1824 N N . TRP A 1 224 ? 8.477 -18.778 -15.288 1.00 95.69 224 TRP A N 1
ATOM 1825 C CA . TRP A 1 224 ? 9.332 -17.586 -15.321 1.00 95.69 224 TRP A CA 1
ATOM 1826 C C . TRP A 1 224 ? 8.866 -16.552 -16.349 1.00 95.69 224 TRP A C 1
ATOM 1828 O O . TRP A 1 224 ? 8.966 -15.356 -16.095 1.00 95.69 224 TRP A O 1
ATOM 1838 N N . ASP A 1 225 ? 8.325 -17.010 -17.476 1.00 94.12 225 ASP A N 1
ATOM 1839 C CA . ASP A 1 225 ? 7.852 -16.143 -18.554 1.00 94.12 225 ASP A CA 1
ATOM 1840 C C . ASP A 1 225 ? 6.389 -15.754 -18.350 1.00 94.12 225 ASP A C 1
ATOM 1842 O O . ASP A 1 225 ? 5.581 -16.561 -17.881 1.00 94.12 225 ASP A O 1
ATOM 1846 N N . GLN A 1 226 ? 6.034 -14.533 -18.751 1.00 93.00 226 GLN A N 1
ATOM 1847 C CA . GLN A 1 226 ? 4.660 -14.053 -18.652 1.00 93.00 226 GLN A CA 1
ATOM 1848 C C . GLN A 1 226 ? 3.709 -14.947 -19.472 1.00 93.00 226 GLN A C 1
ATOM 1850 O O . GLN A 1 226 ? 3.907 -15.116 -20.680 1.00 93.00 226 GLN A O 1
ATOM 1855 N N . PRO A 1 227 ? 2.651 -15.505 -18.857 1.00 91.56 227 PRO A N 1
ATOM 1856 C CA . PRO A 1 227 ? 1.637 -16.270 -19.573 1.00 91.56 227 PRO A CA 1
ATOM 1857 C C . PRO A 1 227 ? 0.893 -15.401 -20.593 1.00 91.56 227 PRO A C 1
ATOM 1859 O O . PRO A 1 227 ? 0.524 -14.264 -20.307 1.00 91.56 227 PRO A O 1
ATOM 1862 N N . THR A 1 228 ? 0.634 -15.952 -21.778 1.00 91.31 228 THR A N 1
ATOM 1863 C CA . THR A 1 228 ? -0.070 -15.280 -22.881 1.00 91.31 228 THR A CA 1
ATOM 1864 C C . THR A 1 228 ? -1.034 -16.240 -23.581 1.00 91.31 228 THR A C 1
ATOM 1866 O O . THR A 1 228 ? -0.928 -17.462 -23.432 1.00 91.31 228 THR A O 1
ATOM 1869 N N . GLY A 1 229 ? -1.994 -15.690 -24.334 1.00 91.00 229 GLY A N 1
ATOM 1870 C CA . GLY A 1 229 ? -2.978 -16.470 -25.093 1.00 91.00 229 GLY A CA 1
ATOM 1871 C C . GLY A 1 229 ? -3.766 -17.443 -24.211 1.00 91.00 229 GLY A C 1
ATOM 1872 O O . GLY A 1 229 ? -4.162 -17.099 -23.097 1.00 91.00 229 GLY A O 1
ATOM 1873 N N . ASP A 1 230 ? -3.938 -18.677 -24.684 1.00 85.94 230 ASP A N 1
ATOM 1874 C CA . ASP A 1 230 ? -4.735 -19.711 -24.008 1.00 85.94 230 ASP A CA 1
ATOM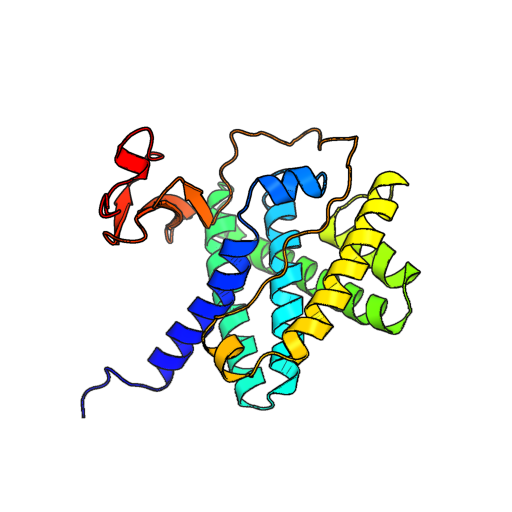 1875 C C . ASP A 1 230 ? -4.235 -20.047 -22.595 1.00 85.94 230 ASP A C 1
ATOM 1877 O O . ASP A 1 230 ? -5.031 -20.393 -21.718 1.00 85.94 230 ASP A O 1
ATOM 1881 N N . LYS A 1 231 ? -2.931 -19.877 -22.326 1.00 84.31 231 LYS A N 1
ATOM 1882 C CA . LYS A 1 231 ? -2.349 -20.135 -20.997 1.00 84.31 231 LYS A CA 1
ATOM 1883 C C . LYS A 1 231 ? -2.957 -19.247 -19.915 1.00 84.31 231 LYS A C 1
ATOM 1885 O O . LYS A 1 231 ? -2.996 -19.645 -18.754 1.00 84.31 231 LYS A O 1
ATOM 1890 N N . LEU A 1 232 ? -3.475 -18.068 -20.269 1.00 87.00 232 LEU A N 1
ATOM 1891 C CA . LEU A 1 232 ? -4.139 -17.168 -19.321 1.00 87.00 232 LEU A CA 1
ATOM 1892 C C . LEU A 1 232 ? -5.376 -17.802 -18.667 1.00 87.00 232 LEU A C 1
ATOM 1894 O O . LEU A 1 232 ? -5.745 -17.401 -17.563 1.00 87.00 232 LEU A O 1
ATOM 1898 N N . HIS A 1 233 ? -5.992 -18.791 -19.318 1.00 86.38 233 HIS A N 1
ATOM 1899 C CA . HIS A 1 233 ? -7.202 -19.475 -18.858 1.00 86.38 233 HIS A CA 1
ATOM 1900 C C . HIS A 1 233 ? -6.922 -20.865 -18.271 1.00 86.38 233 HIS A C 1
ATOM 1902 O O . HIS A 1 233 ? -7.852 -21.603 -17.946 1.00 86.38 233 HIS A O 1
ATOM 1908 N N . GLU A 1 234 ? -5.651 -21.230 -18.100 1.00 85.19 234 GLU A N 1
ATOM 1909 C CA . GLU A 1 234 ? -5.266 -22.532 -17.567 1.00 85.19 234 GLU A CA 1
ATOM 1910 C C . GLU A 1 234 ? -5.834 -22.755 -16.155 1.00 85.19 234 GLU A C 1
ATOM 1912 O O . GLU A 1 234 ? -5.682 -21.923 -15.251 1.00 85.19 234 GLU A O 1
ATOM 1917 N N . GLY A 1 235 ? -6.499 -23.897 -15.966 1.00 75.31 235 GLY A N 1
ATOM 1918 C CA . GLY A 1 235 ? -7.146 -24.267 -14.706 1.00 75.31 235 GLY A CA 1
ATOM 1919 C C . GLY A 1 235 ? -8.501 -23.597 -14.457 1.00 75.31 235 GLY A C 1
ATOM 1920 O O . GLY A 1 235 ? -9.059 -23.772 -13.378 1.00 75.31 235 GLY A O 1
ATOM 1921 N N . VAL A 1 236 ? -9.046 -22.838 -15.411 1.00 76.62 236 VAL A N 1
ATOM 1922 C CA . VAL A 1 236 ? -10.436 -22.364 -15.355 1.00 76.62 236 VAL A CA 1
ATOM 1923 C C . VAL A 1 236 ? -11.313 -23.403 -16.053 1.00 76.62 236 VAL A C 1
ATOM 1925 O O . VAL A 1 236 ? -11.148 -23.637 -17.248 1.00 76.62 236 VAL A O 1
ATOM 1928 N N . GLU A 1 237 ? -12.231 -24.046 -15.326 1.00 66.81 237 GLU A N 1
ATOM 1929 C CA . GLU A 1 237 ? -13.251 -24.897 -15.953 1.00 66.81 237 GLU A CA 1
ATOM 1930 C C . GLU A 1 237 ? -14.070 -24.042 -16.931 1.00 66.81 237 GLU A C 1
ATOM 1932 O O . GLU A 1 237 ? -14.727 -23.077 -16.528 1.00 66.81 237 GLU A O 1
ATOM 1937 N N . GLN A 1 238 ? -14.010 -24.371 -18.223 1.00 56.12 238 GLN A N 1
ATOM 1938 C CA . GLN A 1 238 ? -14.915 -23.800 -19.216 1.00 56.12 238 GLN A CA 1
ATOM 1939 C C . GLN A 1 238 ? -16.307 -24.375 -18.936 1.00 56.12 238 GLN A C 1
ATOM 1941 O O . GLN A 1 238 ? -16.533 -25.568 -19.135 1.00 56.12 238 GLN A O 1
ATOM 1946 N N . LYS A 1 239 ? -17.200 -23.546 -18.394 1.00 43.06 239 LYS A N 1
ATOM 1947 C CA . LYS A 1 239 ? -18.628 -23.864 -18.301 1.00 43.06 239 LYS A CA 1
ATOM 1948 C C . LYS A 1 239 ? -19.308 -23.700 -19.649 1.00 43.06 239 LYS A C 1
ATOM 1950 O O . LYS A 1 239 ? -18.966 -22.721 -20.348 1.00 43.06 239 LYS A O 1
#

InterPro domains:
  IPR001202 WW domain [PF00397] (201-227)
  IPR001202 WW domain [PS50020] (202-229)
  IPR001202 WW domain [SM00456] (197-229)
  IPR001202 WW domain [cd00201] (200-229)
  IPR007129 Ubiquinol-cytochrome c chaperone, CBP3 [PTHR12184] (2-184)
  IPR021150 Ubiquinol-cytochrome c chaperone [PF03981] (34-172)
  IPR036020 WW domain superfamily [SSF51045] (201-229)

Foldseek 3Di:
DDPPPDPVVLLLLLLLLLLLLLLLQLQELVVCVQQLHALDPQLSLLSSLLSLLLLLVLLVVVPPVSVSSNVSNVVVVLLQQLLQLLLVVDDPVCSVVVSVVSVVLSVVLSVQCVVDVVVDLQSQLVSCLVNNVVHPPPLSSQSSSLVSVLSVVLSVVSNPDDPVCSSNNVRPRDDRDRSPDPNRHPNRDVPDRHASHQQQQKGWHADSSSQIWIAGNQPRDIDRDDDDDPSSCPRPPDD

pLDDT: mean 92.73, std 9.84, range [42.75, 98.75]

Secondary structure (DSSP, 8-state):
--SSS-HHHHHHHHHHHHHHHHHHHH--HHHHHHHT--SSHHHHHHHHHHHHHHHHHHHTTSHHHHHHHHHHHHHHHHHHHHHHHHTTT--GGGHHHHHHHHHHHHHHHHHHHHHHHHH-HHHHHHHHIIIII---SHHHHHHHHHHHHHHHHHHHHHTTS-HHHHHTT---PPPPPP----S--TT--TT---TT-EETTEEEEE-TT--EEEEETTT--EESSPP-GGGGGTT----

=== Feature glossary ===
The record interleaves many kinds of information about one protein. Here is each kind framed as the question it answers.

Q: What are the backbone torsion angles?
A: φ (phi) and ψ (psi) are the two rotatable backbone dihedrals per residue: φ is the C(i-1)–N–Cα–C torsion, ψ is the N–Cα–C–N(i+1) torsion, both in degrees on (−180°, 180°]. α-helical residues cluster near (−60°, −45°); β-strand residues near (−120°, +130°). A Ramachandran plot is simply a scatter of (φ, ψ) for every residue.

Q: What is the amino-acid chain?
A: This is the polypeptide sequence — one letter per residue, N-terminus first. Length ranges from a few dozen residues for small domains to over a thousand for large multi-domain proteins.

Q: How mobile is each atom in the crystal?
A: For experimental (PDB) structures, the B-factor (temperature factor) quantifies the positional spread of each atom in the crystal — a combination of thermal vibration and static disorder — in units of Å². High B-factors mark flexible loops or poorly resolved regions; low B-factors mark the rigid, well-ordered core.

Q: Are the domains correctly placed relative to each other?
A: Predicted Aligned Error (PAE) is an AlphaFold confidence matrix: entry (i, j) is the expected error in the position of residue j, in ångströms, when the prediction is superimposed on the true structure at residue i. Low PAE within a block of residues means that block is internally rigid and well-predicted; high PAE between two blocks means their relative placement is uncertain even if each block individually is confident.

Q: How confident is the AlphaFold model at each residue?
A: pLDDT is the predicted lDDT-Cα score: AlphaFold's confidence that the local environment of each residue (all inter-atomic distances within 15 Å) is correctly placed. It is a per-residue number between 0 and 100, with higher meaning more reliable.

Q: What family and function is it annotated with?
A: Functional annotations link the protein to curated databases. InterPro entries identify conserved domains and families by matching the sequence against member-database signatures (Pfam, PROSITE, CDD, …). Gene Ontology (GO) terms describe molecular function, biological process, and cellular component in a controlled vocabulary. CATH places the structure in a hierarchical fold classification (Class/Architecture/Topology/Homologous-superfamily). The organism is the source species.

Q: How big and how compact is the whole molecule?
A: Three whole-structure scalars: the radius of gyration (RMS distance of Cα from centroid, in Å), the count of Cα–Cα contacts (pairs closer than 8 Å and separated by more than four residues in sequence — i.e. tertiary, not local, contacts), and the bounding-box dimensions. Together they distinguish compact globular folds from extended fibres or disordered chains.

Q: What known structures does this most resemble?
A: The Foldseek neighbor list gives the closest experimentally determined structures in the PDB, ranked by structural alignment. TM-score near 1 means near-identical fold; near 0.3 means only rough topology match. This is how one finds what a novel AlphaFold prediction most resembles in the solved-structure universe.

Q: Which residues are buried vs exposed?
A: SASA measures how much of the protein is reachable by solvent. It is computed by rolling a water-sized probe over the atomic surface and summing the exposed area (Å²). Per-residue SASA distinguishes core (buried, low SASA) from surface (exposed, high SASA) residues; total SASA is a whole-molecule size measure.

Q: Which residues are in helices, strands, or loops?
A: Eight-state secondary structure (DSSP): H is the canonical α-helix, G the tighter 3₁₀-helix, I the wider π-helix; E/B are β-structure, T and S are turns and bends, and '-' is everything else. DSSP derives these from the pattern of main-chain N–H···O=C hydrogen bonds, not from the sequence.

Q: Where is each backbone atom in 3D?
A: Structure coordinates are given as an mmCIF _atom_site loop: one row per atom with element, residue name, chain id, sequence number, and x/y/z position in Å. Only the four main-chain atoms per residue are included here; side chains are omitted to keep the record compact.

Q: What if only a Cα trace is available?
A: Three-state secondary structure (P-SEA) collapses the eight DSSP classes into helix (a), strand (b), and coil (c). P-SEA assigns these from Cα geometry alone — distances and angles — without requiring backbone oxygens, so it works on any Cα trace.

Q: What do the rendered images show?
A: The six renders are orthographic views along the three Cartesian axes in both directions. Representation (cartoon, sticks, or surface) and color scheme (sequence-rainbow or by-chain) vary across proteins so the training set covers all the common visualization conventions.

Q: What does the local fold look like, residue by residue?
A: Foldseek's 3Di representation compresses backbone geometry into a per-residue letter drawn from a learned twenty-state alphabet. It captures the tertiary interaction pattern around each residue — which residues are packed against it in space, regardless of where they are in sequence.

Q: What do the diagnostic plots show?
A: The contact map is a binary N×N matrix image: pixel (i, j) is dark where Cα_i and Cα_j are within 8 Å and |i−j|>4. Because the |i−j|>4 filter removes local helical contacts, off-diagonal stripes parallel to the main diagonal indicate parallel β-sheets; stripes perpendicular to it indicate antiparallel β-sheets. The Ramachandran plot scatters every residue's (φ, ψ) pair against the sterically allowed regions. The PAE heatmap renders the predicted-aligned-error matrix.